Protein AF-0000000078059617 (afdb_homodimer)

Structure (mmCIF, N/CA/C/O backbone):
data_AF-0000000078059617-model_v1
#
loop_
_entity.id
_entity.type
_entity.pdbx_description
1 polymer 'Roadblock/LAMTOR2 domain-containing protein'
#
loop_
_atom_site.group_PDB
_atom_site.id
_atom_site.type_symbol
_atom_site.label_atom_id
_atom_site.label_alt_id
_atom_site.label_comp_id
_atom_site.label_asym_id
_atom_site.label_entity_id
_atom_site.label_seq_id
_atom_site.pdbx_PDB_ins_code
_atom_site.Cartn_x
_atom_site.Cartn_y
_atom_site.Cartn_z
_atom_site.occupancy
_atom_site.B_iso_or_equiv
_atom_site.auth_seq_id
_atom_site.auth_comp_id
_atom_site.auth_asym_id
_atom_site.auth_atom_id
_atom_site.pdbx_PDB_model_num
ATOM 1 N N . MET A 1 1 ? -15.117 -50.125 0.653 1 34.66 1 MET A N 1
ATOM 2 C CA . MET A 1 1 ? -14.414 -49 1.293 1 34.66 1 MET A CA 1
ATOM 3 C C . MET A 1 1 ? -14.234 -47.844 0.323 1 34.66 1 MET A C 1
ATOM 5 O O . MET A 1 1 ? -13.914 -48.062 -0.849 1 34.66 1 MET A O 1
ATOM 9 N N . PRO A 1 2 ? -14.91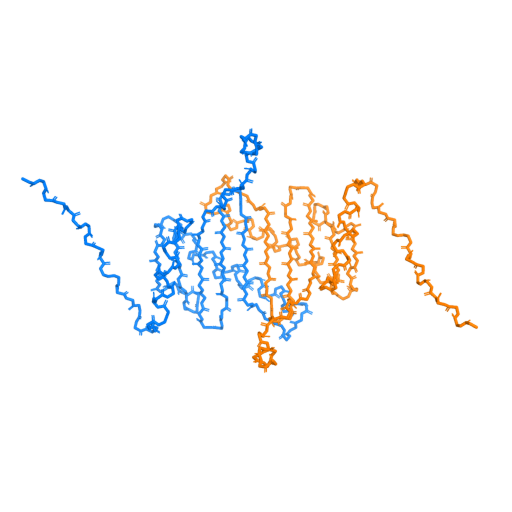4 -46.656 0.374 1 47.53 2 PRO A N 1
ATOM 10 C CA . PRO A 1 2 ? -14.805 -45.562 -0.584 1 47.53 2 PRO A CA 1
ATOM 11 C C . PRO A 1 2 ? -13.375 -45.031 -0.743 1 47.53 2 PRO A C 1
ATOM 13 O O . PRO A 1 2 ? -12.648 -44.906 0.245 1 47.53 2 PRO A O 1
ATOM 16 N N . ARG A 1 3 ? -12.633 -45.25 -1.875 1 48.44 3 ARG A N 1
ATOM 17 C CA . ARG A 1 3 ? -11.297 -44.781 -2.223 1 48.44 3 ARG A CA 1
ATOM 18 C C . ARG A 1 3 ? -11.172 -43.281 -2.021 1 48.44 3 ARG A C 1
ATOM 20 O O . ARG A 1 3 ? -11.992 -42.5 -2.516 1 48.44 3 ARG A O 1
ATOM 27 N N . ARG A 1 4 ? -10.734 -42.875 -0.843 1 44.59 4 ARG A N 1
ATOM 28 C CA . ARG A 1 4 ? -10.398 -41.469 -0.605 1 44.59 4 ARG A CA 1
ATOM 29 C C . ARG A 1 4 ? -9.57 -40.906 -1.756 1 44.59 4 ARG A C 1
ATOM 31 O O . ARG A 1 4 ? -8.492 -41.406 -2.061 1 44.59 4 ARG A O 1
ATOM 38 N N . LEU A 1 5 ? -10.086 -40.312 -2.727 1 42.88 5 LEU A N 1
ATOM 39 C CA . LEU A 1 5 ? -9.438 -39.594 -3.807 1 42.88 5 LEU A CA 1
ATOM 40 C C . LEU A 1 5 ? -8.414 -38.594 -3.256 1 42.88 5 LEU A C 1
ATOM 42 O O . LEU A 1 5 ? -8.781 -37.594 -2.629 1 42.88 5 LEU A O 1
ATOM 46 N N . PHE A 1 6 ? -7.312 -39.031 -2.752 1 43 6 PHE A N 1
ATOM 47 C CA . PHE A 1 6 ? -6.23 -38.125 -2.445 1 43 6 PHE A CA 1
ATOM 48 C C . PHE A 1 6 ? -6 -37.156 -3.598 1 43 6 PHE A C 1
ATOM 50 O O . PHE A 1 6 ? -5.777 -37.562 -4.734 1 43 6 PHE A O 1
ATOM 57 N N . ARG A 1 7 ? -6.688 -36.125 -3.668 1 43.62 7 ARG A N 1
ATOM 58 C CA . ARG A 1 7 ? -6.344 -35.094 -4.648 1 43.62 7 ARG A CA 1
ATOM 59 C C . ARG A 1 7 ? -4.832 -34.969 -4.797 1 43.62 7 ARG A C 1
ATOM 61 O O . ARG A 1 7 ? -4.125 -34.719 -3.816 1 43.62 7 ARG A O 1
ATOM 68 N N . LYS A 1 8 ? -4.262 -35.594 -5.738 1 40.88 8 LYS A N 1
ATOM 69 C CA . LYS A 1 8 ? -2.863 -35.406 -6.117 1 40.88 8 LYS A CA 1
ATOM 70 C C . LYS A 1 8 ? -2.525 -33.938 -6.258 1 40.88 8 LYS A C 1
ATOM 72 O O . LYS A 1 8 ? -3.125 -33.219 -7.074 1 40.88 8 LYS A O 1
ATOM 77 N N . PHE A 1 9 ? -2.025 -33.344 -5.137 1 46.97 9 PHE A N 1
ATOM 78 C CA . PHE A 1 9 ? -1.471 -32 -5.316 1 46.97 9 PHE A CA 1
ATOM 79 C C . PHE A 1 9 ? -0.57 -31.953 -6.547 1 46.97 9 PHE A C 1
ATOM 81 O O . PHE A 1 9 ? 0.369 -32.75 -6.668 1 46.97 9 PHE A O 1
ATOM 88 N N . ARG A 1 10 ? -1.088 -31.75 -7.637 1 52.34 10 ARG A N 1
ATOM 89 C CA . ARG A 1 10 ? -0.198 -31.562 -8.781 1 52.34 10 ARG A CA 1
ATOM 90 C C . ARG A 1 10 ? 1.094 -30.875 -8.359 1 52.34 10 ARG A C 1
ATOM 92 O O . ARG A 1 10 ? 1.059 -29.828 -7.699 1 52.34 10 ARG A O 1
ATOM 99 N N . ARG A 1 11 ? 2.121 -31.672 -8.32 1 60.09 11 ARG A N 1
ATOM 100 C CA . ARG A 1 11 ? 3.459 -31.172 -8.031 1 60.09 11 ARG A CA 1
ATOM 101 C C . ARG A 1 11 ? 3.75 -29.891 -8.828 1 60.09 11 ARG A C 1
ATOM 103 O O . ARG A 1 11 ? 3.656 -29.891 -10.055 1 60.09 11 ARG A O 1
ATOM 110 N N . ARG A 1 12 ? 3.623 -28.797 -8.18 1 70.5 12 ARG A N 1
ATOM 111 C CA . ARG A 1 12 ? 3.984 -27.547 -8.844 1 70.5 12 ARG A CA 1
ATOM 112 C C . ARG A 1 12 ? 5.461 -27.531 -9.234 1 70.5 12 ARG A C 1
ATOM 114 O O . ARG A 1 12 ? 6.324 -27.875 -8.422 1 70.5 12 ARG A O 1
ATOM 121 N N . GLU A 1 13 ? 5.648 -27.484 -10.531 1 81.69 13 GLU A N 1
ATOM 122 C CA . GLU A 1 13 ? 7.031 -27.266 -10.945 1 81.69 13 GLU A CA 1
ATOM 123 C C . GLU A 1 13 ? 7.438 -25.812 -10.734 1 81.69 13 GLU A C 1
ATOM 125 O O . GLU A 1 13 ? 6.918 -24.906 -11.398 1 81.69 13 GLU A O 1
ATOM 130 N N . TRP A 1 14 ? 8.289 -25.719 -9.828 1 85.94 14 TRP A N 1
ATOM 131 C CA . TRP A 1 14 ? 8.773 -24.391 -9.516 1 85.94 14 TRP A CA 1
ATOM 132 C C . TRP A 1 14 ? 9.852 -23.938 -10.5 1 85.94 14 TRP A C 1
ATOM 134 O O . TRP A 1 14 ? 10.617 -24.766 -11 1 85.94 14 TRP A O 1
ATOM 144 N N . PRO A 1 15 ? 9.82 -22.641 -10.688 1 88.5 15 PRO A N 1
ATOM 145 C CA . PRO A 1 15 ? 10.945 -22.156 -11.492 1 88.5 15 PRO A CA 1
ATOM 146 C C . PRO A 1 15 ? 12.305 -22.578 -10.93 1 88.5 15 PRO A C 1
ATOM 148 O O . PRO A 1 15 ? 12.484 -22.625 -9.711 1 88.5 15 PRO A O 1
ATOM 151 N N . LYS A 1 16 ? 13.18 -22.891 -11.859 1 87.81 16 LYS A N 1
ATOM 152 C CA . LYS A 1 16 ? 14.492 -23.391 -11.492 1 87.81 16 LYS A CA 1
ATOM 153 C C . LYS A 1 16 ? 15.234 -22.406 -10.602 1 87.81 16 LYS A C 1
ATOM 155 O O . LYS A 1 16 ? 16.062 -22.797 -9.781 1 87.81 16 LYS A O 1
ATOM 160 N N . GLU A 1 17 ? 14.812 -21.172 -10.656 1 87.88 17 GLU A N 1
ATOM 161 C CA . GLU A 1 17 ? 15.508 -20.109 -9.922 1 87.88 17 GLU A CA 1
ATOM 162 C C . GLU A 1 17 ? 15.047 -20.047 -8.469 1 87.88 17 GLU A C 1
ATOM 164 O O . GLU A 1 17 ? 15.656 -19.375 -7.645 1 87.88 17 GLU A O 1
ATOM 169 N N . PHE A 1 18 ? 14 -20.781 -8.117 1 90.94 18 PHE A N 1
ATOM 170 C CA . PHE A 1 18 ? 13.508 -20.75 -6.746 1 90.94 18 PHE A CA 1
ATOM 171 C C . PHE A 1 18 ? 14.359 -21.641 -5.848 1 90.94 18 PHE A C 1
ATOM 173 O O . PHE A 1 18 ? 14.539 -22.828 -6.137 1 90.94 18 PHE A O 1
ATOM 180 N N . SER A 1 19 ? 14.766 -20.953 -4.754 1 92.44 19 SER A N 1
ATOM 181 C CA . SER A 1 19 ? 15.43 -21.766 -3.744 1 92.44 19 SER A CA 1
ATOM 182 C C . SER A 1 19 ? 14.43 -22.578 -2.932 1 92.44 19 SER A C 1
ATOM 184 O O . SER A 1 19 ? 13.227 -22.328 -2.992 1 92.44 19 SER A O 1
ATOM 186 N N . GLN A 1 20 ? 14.992 -23.516 -2.137 1 93.25 20 GLN A N 1
ATOM 187 C CA . GLN A 1 20 ? 14.141 -24.266 -1.234 1 93.25 20 GLN A CA 1
ATOM 188 C C . GLN A 1 20 ? 13.492 -23.359 -0.19 1 93.25 20 GLN A C 1
ATOM 190 O O . GLN A 1 20 ? 12.344 -23.578 0.198 1 93.25 20 GLN A O 1
ATOM 195 N N . VAL A 1 21 ? 14.266 -22.406 0.21 1 92.81 21 VAL A N 1
ATOM 196 C CA . VAL A 1 21 ? 13.742 -21.453 1.188 1 92.81 21 VAL A CA 1
ATOM 197 C C . VAL A 1 21 ? 12.539 -20.719 0.603 1 92.81 21 VAL A C 1
ATOM 199 O O . VAL A 1 21 ? 11.531 -20.516 1.286 1 92.81 21 VAL A O 1
ATOM 202 N N . THR A 1 22 ? 12.719 -20.344 -0.629 1 91.94 22 THR A N 1
ATOM 203 C CA . THR A 1 22 ? 11.641 -19.625 -1.308 1 91.94 22 THR A CA 1
ATOM 204 C C . THR A 1 22 ? 10.391 -20.5 -1.399 1 91.94 22 THR A C 1
ATOM 206 O O . THR A 1 22 ? 9.297 -20.062 -1.052 1 91.94 22 THR A O 1
ATOM 209 N N . THR A 1 23 ? 10.586 -21.719 -1.786 1 91.81 23 THR A N 1
ATOM 210 C CA . THR A 1 23 ? 9.445 -22.609 -1.976 1 91.81 23 THR A CA 1
ATOM 211 C C . THR A 1 23 ? 8.797 -22.953 -0.638 1 91.81 23 THR A C 1
ATOM 213 O O . THR A 1 23 ? 7.566 -23 -0.537 1 91.81 23 THR A O 1
ATOM 216 N N . ASP A 1 24 ? 9.602 -23.062 0.374 1 93.06 24 ASP A N 1
ATOM 217 C CA . ASP A 1 24 ? 9.055 -23.312 1.708 1 93.06 24 ASP A CA 1
ATOM 218 C C . ASP A 1 24 ? 8.227 -22.125 2.189 1 93.06 24 ASP A C 1
ATOM 220 O O . ASP A 1 24 ? 7.195 -22.312 2.842 1 93.06 24 ASP A O 1
ATOM 224 N N . THR A 1 25 ? 8.719 -20.969 1.932 1 91.56 25 THR A N 1
ATOM 225 C CA . THR A 1 25 ? 7.992 -19.766 2.303 1 91.56 25 THR A CA 1
ATOM 226 C C . THR A 1 25 ? 6.648 -19.688 1.582 1 91.56 25 THR A C 1
ATOM 228 O O . THR A 1 25 ? 5.629 -19.359 2.186 1 91.56 25 THR A O 1
ATOM 231 N N . ILE A 1 26 ? 6.652 -20.031 0.378 1 91 26 ILE A N 1
ATOM 232 C CA . ILE A 1 26 ? 5.426 -20.016 -0.416 1 91 26 ILE A CA 1
ATOM 233 C C . ILE A 1 26 ? 4.426 -21.016 0.161 1 91 26 ILE A C 1
ATOM 235 O O . ILE A 1 26 ? 3.252 -20.688 0.352 1 91 26 ILE A O 1
ATOM 239 N N . ASP A 1 27 ? 4.98 -22.125 0.475 1 91.69 27 ASP A N 1
ATOM 240 C CA . ASP A 1 27 ? 4.117 -23.156 1.051 1 91.69 27 ASP A CA 1
ATOM 241 C C . ASP A 1 27 ? 3.484 -22.672 2.354 1 91.69 27 ASP A C 1
ATOM 243 O O . ASP A 1 27 ? 2.295 -22.891 2.594 1 91.69 27 ASP A O 1
ATOM 247 N N . ARG A 1 28 ? 4.258 -22.078 3.094 1 93.81 28 ARG A N 1
ATOM 248 C CA . ARG A 1 28 ? 3.775 -21.562 4.375 1 93.81 28 ARG A CA 1
ATOM 249 C C . ARG A 1 28 ? 2.695 -20.516 4.168 1 93.81 28 ARG A C 1
ATOM 251 O O . ARG A 1 28 ? 1.676 -20.516 4.859 1 93.81 28 ARG A O 1
ATOM 258 N N . ILE A 1 29 ? 2.932 -19.594 3.303 1 93.94 29 ILE A N 1
ATOM 259 C CA . ILE A 1 29 ? 1.986 -18.516 3.021 1 93.94 29 ILE A CA 1
ATOM 260 C C . ILE A 1 29 ? 0.656 -19.109 2.559 1 93.94 29 ILE A C 1
ATOM 262 O O . ILE A 1 29 ? -0.411 -18.641 2.957 1 93.94 29 ILE A O 1
ATOM 266 N N . GLU A 1 30 ? 0.782 -20.125 1.821 1 92.44 30 GLU A N 1
ATOM 267 C CA . GLU A 1 30 ? -0.407 -20.734 1.233 1 92.44 30 GLU A CA 1
ATOM 268 C C . GLU A 1 30 ? -1.217 -21.5 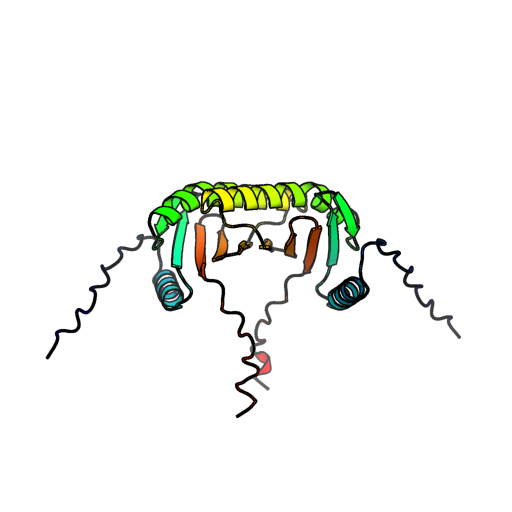2.283 1 92.44 30 GLU A C 1
ATOM 270 O O . GLU A 1 30 ? -2.387 -21.812 2.062 1 92.44 30 GLU A O 1
ATOM 275 N N . LEU A 1 31 ? -0.597 -21.812 3.395 1 93.25 31 LEU A N 1
ATOM 276 C CA . LEU A 1 31 ? -1.3 -22.5 4.473 1 93.25 31 LEU A CA 1
ATOM 277 C C . LEU A 1 31 ? -2.273 -21.562 5.176 1 93.25 31 LEU A C 1
ATOM 279 O O . LEU A 1 31 ? -3.197 -22.016 5.855 1 93.25 31 LEU A O 1
ATOM 283 N N . ASN A 1 32 ? -2.039 -20.266 5.012 1 93 32 ASN A N 1
ATOM 284 C CA . ASN A 1 32 ? -2.965 -19.312 5.594 1 93 32 ASN A CA 1
ATOM 285 C C . ASN A 1 32 ? -4.293 -19.281 4.84 1 93 32 ASN A C 1
ATOM 287 O O . ASN A 1 32 ? -4.316 -19.062 3.629 1 93 32 ASN A O 1
ATOM 291 N N . LEU A 1 33 ? -5.391 -19.328 5.539 1 93.06 33 LEU A N 1
ATOM 292 C CA . LEU A 1 33 ? -6.707 -19.5 4.93 1 93.06 33 LEU A CA 1
ATOM 293 C C . LEU A 1 33 ? -7.176 -18.219 4.266 1 93.06 33 LEU A C 1
ATOM 295 O O . LEU A 1 33 ? -8.07 -18.234 3.416 1 93.06 33 LEU A O 1
ATOM 299 N N . ASN A 1 34 ? -6.539 -17.203 4.625 1 95 34 ASN A N 1
ATOM 300 C CA . ASN A 1 34 ? -6.945 -15.93 4.039 1 95 34 ASN A CA 1
ATOM 301 C C . ASN A 1 34 ? -6.273 -15.688 2.689 1 95 34 ASN A C 1
ATOM 303 O O . ASN A 1 34 ? -6.637 -14.766 1.965 1 95 34 ASN A O 1
ATOM 307 N N . VAL A 1 35 ? -5.352 -16.594 2.311 1 96.88 35 VAL A N 1
ATOM 308 C CA . VAL A 1 35 ? -4.594 -16.391 1.079 1 96.88 35 VAL A CA 1
ATOM 309 C C . VAL A 1 35 ? -5.383 -16.938 -0.108 1 96.88 35 VAL A C 1
ATOM 311 O O . VAL A 1 35 ? -5.766 -18.109 -0.116 1 96.88 35 VAL A O 1
ATOM 314 N N . ILE A 1 36 ? -5.598 -16.047 -1.118 1 96.06 36 ILE A N 1
ATOM 315 C CA . ILE A 1 36 ? -6.293 -16.422 -2.346 1 96.06 36 ILE A CA 1
ATOM 316 C C . ILE A 1 36 ? -5.289 -16.984 -3.355 1 96.06 36 ILE A C 1
ATOM 318 O O . ILE A 1 36 ? -5.57 -17.969 -4.035 1 96.06 36 ILE A O 1
ATOM 322 N N . GLY A 1 37 ? -4.129 -16.328 -3.428 1 95.81 37 GLY A N 1
ATOM 323 C CA . GLY A 1 37 ? -3.086 -16.766 -4.336 1 95.81 37 GLY A CA 1
ATOM 324 C C . GLY A 1 37 ? -1.861 -15.875 -4.32 1 95.81 37 GLY A C 1
ATOM 325 O O . GLY A 1 37 ? -1.847 -14.844 -3.645 1 95.81 37 GLY A O 1
ATOM 326 N N . LEU A 1 38 ? -0.905 -16.359 -5.031 1 96.44 38 LEU A N 1
ATOM 327 C CA . LEU A 1 38 ? 0.351 -15.625 -5.125 1 96.44 38 LEU A CA 1
ATOM 328 C C . LEU A 1 38 ? 0.809 -15.516 -6.574 1 96.44 38 LEU A C 1
ATOM 330 O O . LEU A 1 38 ? 0.422 -16.328 -7.418 1 96.44 38 LEU A O 1
ATOM 334 N N . MET A 1 39 ? 1.583 -14.508 -6.812 1 96.44 39 MET A N 1
ATOM 335 C CA . MET A 1 39 ? 2.191 -14.289 -8.125 1 96.44 39 MET A CA 1
ATOM 336 C C . MET A 1 39 ? 3.625 -13.789 -7.984 1 96.44 39 MET A C 1
ATOM 338 O O . MET A 1 39 ? 3.91 -12.945 -7.137 1 96.44 39 MET A O 1
ATOM 342 N N . TYR A 1 40 ? 4.457 -14.359 -8.836 1 95.19 40 TYR A N 1
ATOM 343 C CA . TYR A 1 40 ? 5.852 -13.93 -8.883 1 95.19 40 TYR A CA 1
ATOM 344 C C . TYR A 1 40 ? 6.203 -13.344 -10.242 1 95.19 40 TYR A C 1
ATOM 346 O O . TYR A 1 40 ? 5.785 -13.867 -11.273 1 95.19 40 TYR A O 1
ATOM 354 N N . PHE A 1 41 ? 7 -12.281 -10.18 1 96.31 41 PHE A N 1
ATOM 355 C CA . PHE A 1 41 ? 7.418 -11.586 -11.391 1 96.31 41 PHE A CA 1
ATOM 356 C C . PHE A 1 41 ? 8.938 -11.555 -11.492 1 96.31 41 PHE A C 1
ATOM 358 O O . PHE A 1 41 ? 9.633 -11.398 -10.492 1 96.31 41 PHE A O 1
ATOM 365 N N . ARG A 1 42 ? 9.352 -11.703 -12.719 1 93.88 42 ARG A N 1
ATOM 366 C CA . ARG A 1 42 ? 10.711 -11.336 -13.094 1 93.88 42 ARG A CA 1
ATOM 367 C C . ARG A 1 42 ? 10.711 -10.195 -14.102 1 93.88 42 ARG A C 1
ATOM 369 O O . ARG A 1 42 ? 10.164 -10.328 -15.203 1 93.88 42 ARG A O 1
ATOM 376 N N . GLU A 1 43 ? 11.367 -9.078 -13.789 1 89.5 43 GLU A N 1
ATOM 377 C CA . GLU A 1 43 ? 11.406 -7.926 -14.688 1 89.5 43 GLU A CA 1
ATOM 378 C C . GLU A 1 43 ? 10.016 -7.621 -15.25 1 89.5 43 GLU A C 1
ATOM 380 O O . GLU A 1 43 ? 9.844 -7.504 -16.469 1 89.5 43 GLU A O 1
ATOM 385 N N . ASP A 1 44 ? 8.945 -7.684 -14.562 1 90.5 44 ASP A N 1
ATOM 386 C CA . ASP A 1 44 ? 7.578 -7.305 -14.883 1 90.5 44 ASP A CA 1
ATOM 387 C C . ASP A 1 44 ? 6.848 -8.438 -15.594 1 90.5 44 ASP A C 1
ATOM 389 O O . ASP A 1 44 ? 5.695 -8.281 -16.016 1 90.5 44 ASP A O 1
ATOM 393 N N . GLU A 1 45 ? 7.539 -9.594 -15.703 1 94.5 45 GLU A N 1
ATOM 394 C CA . GLU A 1 45 ? 6.906 -10.758 -16.328 1 94.5 45 GLU A CA 1
ATOM 395 C C . GLU A 1 45 ? 6.527 -11.797 -15.273 1 94.5 45 GLU A C 1
ATOM 397 O O . GLU A 1 45 ? 7.371 -12.219 -14.477 1 94.5 45 GLU A O 1
ATOM 402 N N . PRO A 1 46 ? 5.309 -12.219 -15.289 1 94.88 46 PRO A N 1
ATOM 403 C CA . PRO A 1 46 ? 4.949 -13.289 -14.359 1 94.88 46 PRO A CA 1
ATOM 404 C C . PRO A 1 46 ? 5.645 -14.609 -14.68 1 94.88 46 PRO A C 1
ATOM 406 O O . PRO A 1 46 ? 5.66 -15.039 -15.836 1 94.88 46 PRO A O 1
ATOM 409 N N . ILE A 1 47 ? 6.172 -15.227 -13.648 1 94.12 47 ILE A N 1
ATOM 410 C CA . ILE A 1 47 ? 6.891 -16.469 -13.906 1 94.12 47 ILE A CA 1
ATOM 411 C C . ILE A 1 47 ? 6.234 -17.625 -13.141 1 94.12 47 ILE A C 1
ATOM 413 O O . ILE A 1 47 ? 6.523 -18.797 -13.398 1 94.12 47 ILE A O 1
ATOM 417 N N . MET A 1 48 ? 5.402 -17.281 -12.133 1 92.44 48 MET A N 1
ATOM 418 C CA . MET A 1 48 ? 4.691 -18.297 -11.359 1 92.44 48 MET A CA 1
ATOM 419 C C . MET A 1 48 ? 3.484 -17.688 -10.648 1 92.44 48 MET A C 1
ATOM 421 O O . MET A 1 48 ? 3.535 -16.531 -10.203 1 92.44 48 MET A O 1
ATOM 425 N N . HIS A 1 49 ? 2.441 -18.438 -10.555 1 92.94 49 HIS A N 1
ATOM 426 C CA . HIS A 1 49 ? 1.286 -17.969 -9.805 1 92.94 49 HIS A CA 1
ATOM 427 C C . HIS A 1 49 ? 0.448 -19.141 -9.297 1 92.94 49 HIS A C 1
ATOM 429 O O . HIS A 1 49 ? 0.531 -20.25 -9.836 1 92.94 49 HIS A O 1
ATOM 435 N N . THR A 1 50 ? -0.213 -18.906 -8.203 1 92.56 50 THR A N 1
ATOM 436 C CA . THR A 1 50 ? -1.227 -19.844 -7.707 1 92.56 50 THR A CA 1
ATOM 437 C C . THR A 1 50 ? -2.602 -19.172 -7.691 1 92.56 50 THR A C 1
ATOM 439 O O . THR A 1 50 ? -3.562 -19.734 -7.168 1 92.56 50 THR A O 1
ATOM 442 N N . MET A 1 51 ? -2.672 -18.094 -8.359 1 90.19 51 MET A N 1
ATOM 443 C CA . MET A 1 51 ? -3.883 -17.281 -8.398 1 90.19 51 MET A CA 1
ATOM 444 C C . MET A 1 51 ? -4.926 -17.891 -9.328 1 90.19 51 MET A C 1
ATOM 446 O O . MET A 1 51 ? -4.582 -18.422 -10.383 1 90.19 51 MET A O 1
ATOM 450 N N . PRO A 1 52 ? -6.211 -17.672 -8.844 1 90.62 52 PRO A N 1
ATOM 451 C CA . PRO A 1 52 ? -7.227 -18.016 -9.844 1 90.62 52 PRO A CA 1
ATOM 452 C C . PRO A 1 52 ? -7.035 -17.281 -11.164 1 90.62 52 PRO A C 1
ATOM 454 O O . PRO A 1 52 ? -6.582 -16.125 -11.172 1 90.62 52 PRO A O 1
ATOM 457 N N . ARG A 1 53 ? -7.453 -17.844 -12.258 1 87.56 53 ARG A N 1
ATOM 458 C CA . ARG A 1 53 ? -7.121 -17.406 -13.609 1 87.56 53 ARG A CA 1
ATOM 459 C C . ARG A 1 53 ? -7.578 -15.961 -13.836 1 87.56 53 ARG A C 1
ATOM 461 O O . ARG A 1 53 ? -6.832 -15.156 -14.391 1 87.56 53 ARG A O 1
ATOM 468 N N . ILE A 1 54 ? -8.766 -15.555 -13.469 1 87.12 54 ILE A N 1
ATOM 469 C CA . ILE A 1 54 ? -9.305 -14.227 -13.734 1 87.12 54 ILE A CA 1
ATOM 470 C C . ILE A 1 54 ? -8.445 -13.172 -13.023 1 87.12 54 ILE A C 1
ATOM 472 O O . ILE A 1 54 ? -8.023 -12.195 -13.641 1 87.12 54 ILE A O 1
ATOM 476 N N . GLU A 1 55 ? -8.117 -13.398 -11.75 1 88.88 55 GLU A N 1
ATOM 477 C CA . GLU A 1 55 ? -7.281 -12.469 -11 1 88.88 55 GLU A CA 1
ATOM 478 C C . GLU A 1 55 ? -5.863 -12.422 -11.562 1 88.88 55 GLU A C 1
ATOM 480 O O . GLU A 1 55 ? -5.246 -11.359 -11.625 1 88.88 55 GLU A O 1
ATOM 485 N N . GLU A 1 56 ? -5.422 -13.609 -11.961 1 90.19 56 GLU A N 1
ATOM 486 C CA . GLU A 1 56 ? -4.07 -13.734 -12.5 1 90.19 56 GLU A CA 1
ATOM 487 C C . GLU A 1 56 ? -3.881 -12.836 -13.711 1 90.19 56 GLU A C 1
ATO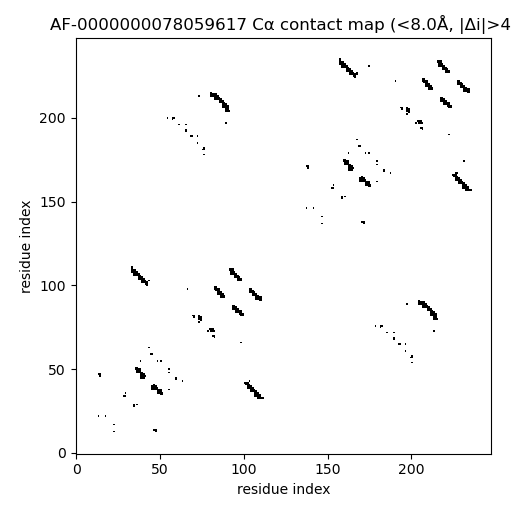M 489 O O . GLU A 1 56 ? -2.896 -12.094 -13.797 1 90.19 56 GLU A O 1
ATOM 494 N N . VAL A 1 57 ? -4.77 -12.898 -14.656 1 92.5 57 VAL A N 1
ATOM 495 C CA . VAL A 1 57 ? -4.648 -12.164 -15.914 1 92.5 57 VAL A CA 1
ATOM 496 C C . VAL A 1 57 ? -4.66 -10.664 -15.641 1 92.5 57 VAL A C 1
ATOM 498 O O . VAL A 1 57 ? -3.814 -9.922 -16.156 1 92.5 57 VAL A O 1
ATOM 501 N N . VAL A 1 58 ? -5.527 -1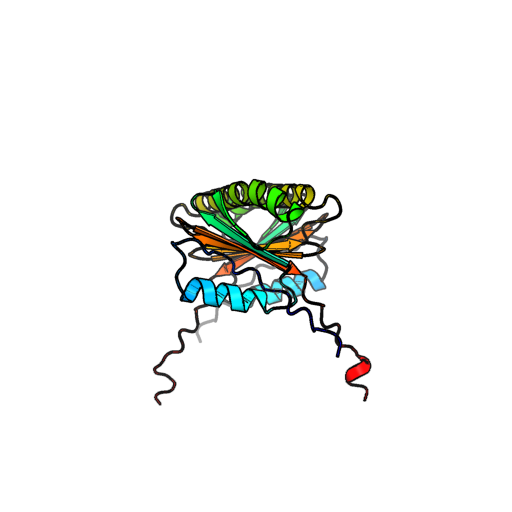0.203 -14.812 1 93.31 58 VAL A N 1
ATOM 502 C CA . VAL A 1 58 ? -5.695 -8.773 -14.57 1 93.31 58 VAL A CA 1
ATOM 503 C C . VAL A 1 58 ? -4.516 -8.25 -13.758 1 93.31 58 VAL A C 1
ATOM 505 O O . VAL A 1 58 ? -3.896 -7.25 -14.125 1 93.31 58 VAL A O 1
ATOM 508 N N . LEU A 1 59 ? -4.164 -9.023 -12.734 1 94.5 59 LEU A N 1
ATOM 509 C CA . LEU A 1 59 ? -3.084 -8.562 -11.867 1 94.5 59 LEU A CA 1
ATOM 510 C C . LEU A 1 59 ? -1.747 -8.602 -12.602 1 94.5 59 LEU A C 1
ATOM 512 O O . LEU A 1 59 ? -0.9 -7.727 -12.406 1 94.5 59 LEU A O 1
ATOM 516 N N . ALA A 1 60 ? -1.557 -9.594 -13.445 1 95.69 60 ALA A N 1
ATOM 517 C CA . ALA A 1 60 ? -0.328 -9.688 -14.227 1 95.69 60 ALA A CA 1
ATOM 518 C C . ALA A 1 60 ? -0.166 -8.469 -15.133 1 95.69 60 ALA A C 1
ATOM 520 O O . ALA A 1 60 ? 0.956 -8.031 -15.406 1 95.69 60 ALA A O 1
ATOM 521 N N . SER A 1 61 ? -1.253 -7.953 -15.562 1 95.25 61 SER A N 1
ATOM 522 C CA . SER A 1 61 ? -1.215 -6.82 -16.484 1 95.25 61 SER A CA 1
ATOM 523 C C . SER A 1 61 ? -1.078 -5.5 -15.727 1 95.25 61 SER A C 1
ATOM 525 O O . SER A 1 61 ? -0.477 -4.551 -16.234 1 95.25 61 SER A O 1
ATOM 527 N N . GLN A 1 62 ? -1.539 -5.383 -14.492 1 95.38 62 GLN A N 1
ATOM 528 C CA . GLN A 1 62 ? -1.671 -4.102 -13.805 1 95.38 62 GLN A CA 1
ATOM 529 C C . GLN A 1 62 ? -0.533 -3.891 -12.812 1 95.38 62 GLN A C 1
ATOM 531 O O . GLN A 1 62 ? -0.063 -2.766 -12.625 1 95.38 62 GLN A O 1
ATOM 536 N N . LEU A 1 63 ? -0.011 -4.914 -12.219 1 96.25 63 LEU A N 1
ATOM 537 C CA . LEU A 1 63 ? 0.893 -4.797 -11.078 1 96.25 63 LEU A CA 1
ATOM 538 C C . LEU A 1 63 ? 2.225 -4.184 -11.5 1 96.25 63 LEU A C 1
ATOM 540 O O . LEU A 1 63 ? 2.742 -3.291 -10.828 1 96.25 63 LEU A O 1
ATOM 544 N N . PRO A 1 64 ? 2.783 -4.613 -12.633 1 95.88 64 PRO A N 1
ATOM 545 C CA . PRO A 1 64 ? 4.055 -4.008 -13.039 1 95.88 64 PRO A CA 1
ATOM 546 C C . PRO A 1 64 ? 3.943 -2.5 -13.266 1 95.88 64 PRO A C 1
ATOM 548 O O . PRO A 1 64 ? 4.801 -1.738 -12.812 1 95.88 64 PRO A O 1
ATOM 551 N N . SER A 1 65 ? 2.896 -2.045 -13.922 1 95 65 SER A N 1
ATOM 552 C CA . SER A 1 65 ? 2.711 -0.622 -14.18 1 95 65 SER A CA 1
ATOM 553 C C . SER A 1 65 ? 2.459 0.147 -12.883 1 95 65 SER A C 1
ATOM 555 O O . SER A 1 65 ? 2.98 1.248 -12.695 1 95 65 SER A O 1
ATOM 557 N N . LEU A 1 66 ? 1.752 -0.432 -12.031 1 95.62 66 LEU A N 1
ATOM 558 C CA . LEU A 1 66 ? 1.472 0.199 -10.742 1 95.62 66 LEU A CA 1
ATOM 559 C C . LEU A 1 66 ? 2.748 0.352 -9.922 1 95.62 66 LEU A C 1
ATOM 561 O O . LEU A 1 66 ? 3.014 1.425 -9.375 1 95.62 66 LEU A O 1
ATOM 565 N N . GLY A 1 67 ? 3.523 -0.693 -9.852 1 96.25 67 GLY A N 1
ATOM 566 C CA . GLY A 1 67 ? 4.805 -0.628 -9.164 1 96.25 67 GLY A CA 1
ATOM 567 C C . GLY A 1 67 ? 5.723 0.448 -9.711 1 96.25 67 GLY A C 1
ATOM 568 O O . GLY A 1 67 ? 6.379 1.159 -8.945 1 96.25 67 GLY A O 1
ATOM 569 N N . ARG A 1 68 ? 5.723 0.576 -11.008 1 94.88 68 ARG A N 1
ATOM 570 C CA . ARG A 1 68 ? 6.547 1.602 -11.633 1 94.88 68 ARG A CA 1
ATOM 571 C C . ARG A 1 68 ? 6.062 2.998 -11.258 1 94.88 68 ARG A C 1
ATOM 573 O O . ARG A 1 68 ? 6.871 3.889 -10.992 1 94.88 68 ARG A O 1
ATOM 580 N N . GLN A 1 69 ? 4.816 3.178 -11.234 1 94.94 69 GLN A N 1
ATOM 581 C CA . GLN A 1 69 ? 4.262 4.48 -10.891 1 94.94 69 GLN A CA 1
ATOM 582 C C . GLN A 1 69 ? 4.57 4.848 -9.438 1 94.94 69 GLN A C 1
ATOM 584 O O . GLN A 1 69 ? 4.922 5.992 -9.141 1 94.94 69 GLN A O 1
ATOM 589 N N . ILE A 1 70 ? 4.438 3.902 -8.578 1 96.69 70 ILE A N 1
ATOM 590 C CA . ILE A 1 70 ? 4.766 4.121 -7.172 1 96.69 70 ILE A CA 1
ATOM 591 C C . ILE A 1 70 ? 6.242 4.492 -7.039 1 96.69 70 ILE A C 1
ATOM 593 O O . ILE A 1 70 ? 6.586 5.473 -6.375 1 96.69 70 ILE A O 1
ATOM 597 N N . ARG A 1 71 ? 7.031 3.797 -7.727 1 95.62 71 ARG A N 1
ATOM 598 C CA . ARG A 1 71 ? 8.469 4.051 -7.676 1 95.62 71 ARG A CA 1
ATOM 599 C C . ARG A 1 71 ? 8.797 5.441 -8.203 1 95.62 71 ARG A C 1
ATOM 601 O O . ARG A 1 71 ? 9.609 6.156 -7.621 1 95.62 71 ARG A O 1
ATOM 608 N N . ASN A 1 72 ? 8.164 5.77 -9.281 1 95 72 ASN A N 1
ATOM 609 C CA . ASN A 1 72 ? 8.391 7.094 -9.852 1 95 72 ASN A CA 1
ATOM 610 C C . ASN A 1 72 ? 8.023 8.203 -8.867 1 95 72 ASN A C 1
ATOM 612 O O . ASN A 1 72 ? 8.758 9.18 -8.719 1 95 72 ASN A O 1
ATOM 616 N N . SER A 1 73 ? 6.922 8.008 -8.172 1 94.69 73 SER A N 1
ATOM 617 C CA . SER A 1 73 ? 6.48 9.008 -7.199 1 94.69 73 SER A CA 1
ATOM 618 C C . SER A 1 73 ? 7.469 9.125 -6.043 1 94.69 73 SER A C 1
ATOM 620 O O . SER A 1 73 ? 7.723 10.219 -5.547 1 94.69 73 SER A O 1
ATOM 622 N N . ILE A 1 74 ? 8.039 8.016 -5.621 1 95.19 74 ILE A N 1
ATOM 623 C CA . ILE A 1 74 ? 9.023 7.984 -4.543 1 95.19 74 ILE A CA 1
ATOM 624 C C . ILE A 1 74 ? 10.281 8.734 -4.973 1 95.19 74 ILE A C 1
ATOM 626 O O . ILE A 1 74 ? 10.836 9.516 -4.199 1 95.19 74 ILE A O 1
ATOM 630 N N . LYS A 1 75 ? 10.695 8.539 -6.219 1 95.25 75 LYS A N 1
ATOM 631 C CA . LYS A 1 75 ? 11.922 9.141 -6.738 1 95.25 75 LYS A CA 1
ATOM 632 C C . LYS A 1 75 ? 11.773 10.656 -6.871 1 95.25 75 LYS A C 1
ATOM 634 O O . LYS A 1 75 ? 12.758 11.391 -6.762 1 95.25 75 LYS A O 1
ATOM 639 N N . GLU A 1 76 ? 10.5 11.102 -6.965 1 93.56 76 GLU A N 1
ATOM 640 C CA . GLU A 1 76 ? 10.242 12.531 -6.992 1 93.56 76 GLU A CA 1
ATOM 641 C C . GLU A 1 76 ? 10.477 13.164 -5.625 1 93.56 76 GLU A C 1
ATOM 643 O O . GLU A 1 76 ? 10.82 14.344 -5.527 1 93.56 76 GLU A O 1
ATOM 648 N N . VAL A 1 77 ? 10.305 12.367 -4.551 1 90.62 77 VAL A N 1
ATOM 649 C CA . VAL A 1 77 ? 10.516 12.852 -3.193 1 90.62 77 VAL A CA 1
ATOM 650 C C . VAL A 1 77 ? 12 12.797 -2.852 1 90.62 77 VAL A C 1
ATOM 652 O O . VAL A 1 77 ? 12.562 13.766 -2.342 1 90.62 77 VAL A O 1
ATOM 655 N N . ASP A 1 78 ? 12.539 11.711 -3.133 1 94.06 78 ASP A N 1
ATOM 656 C CA . ASP A 1 78 ? 13.953 11.453 -2.885 1 94.06 78 ASP A CA 1
ATOM 657 C C . ASP A 1 78 ? 14.531 10.492 -3.922 1 94.06 78 ASP A C 1
ATOM 659 O O . ASP A 1 78 ? 14.219 9.297 -3.908 1 94.06 78 ASP A O 1
ATOM 663 N N . ILE A 1 79 ? 15.461 11.016 -4.82 1 95 79 ILE A N 1
ATOM 664 C CA . ILE A 1 79 ? 16 10.25 -5.941 1 95 79 ILE A CA 1
ATOM 665 C C . ILE A 1 79 ? 16.828 9.078 -5.414 1 95 79 ILE A C 1
ATOM 667 O O . ILE A 1 79 ? 17.031 8.094 -6.129 1 95 79 ILE A O 1
ATOM 671 N N . MET A 1 80 ? 17.281 9.102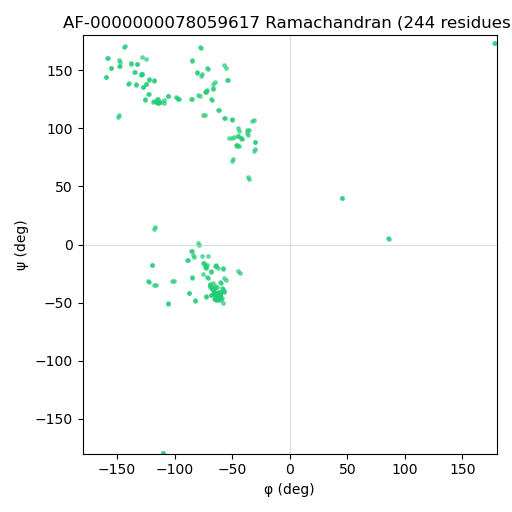 -4.086 1 96.44 80 MET A N 1
ATOM 672 C CA . MET A 1 80 ? 18.094 8.039 -3.496 1 96.44 80 MET A CA 1
ATOM 673 C C . MET A 1 80 ? 17.203 6.965 -2.877 1 96.44 80 MET A C 1
ATOM 675 O O . MET A 1 80 ? 17.688 5.891 -2.508 1 96.44 80 MET A O 1
ATOM 679 N N . ASP A 1 81 ? 16.031 7.242 -2.725 1 95.19 81 ASP A N 1
ATOM 680 C CA . ASP A 1 81 ? 15.086 6.312 -2.115 1 95.19 81 ASP A CA 1
ATOM 681 C C . ASP A 1 81 ? 14.531 5.336 -3.15 1 95.19 81 ASP A C 1
ATOM 683 O O . ASP A 1 81 ? 14.703 5.539 -4.355 1 95.19 81 ASP A O 1
ATOM 687 N N . ASP A 1 82 ? 14.016 4.184 -2.684 1 96.62 82 ASP A N 1
ATOM 688 C CA . ASP A 1 82 ? 13.438 3.184 -3.578 1 96.62 82 ASP A CA 1
ATOM 689 C C . ASP A 1 82 ? 12.297 2.434 -2.898 1 96.62 82 ASP A C 1
ATOM 691 O O . ASP A 1 82 ? 12.156 2.477 -1.675 1 96.62 82 ASP A O 1
ATOM 695 N N . LEU A 1 83 ? 11.508 1.897 -3.768 1 97.12 83 LEU A N 1
ATOM 696 C CA . LEU A 1 83 ? 10.367 1.122 -3.303 1 97.12 83 LEU A CA 1
ATOM 697 C C . LEU A 1 83 ? 10.812 -0.23 -2.756 1 97.12 83 LEU A C 1
ATOM 699 O O . LEU A 1 83 ? 11.586 -0.942 -3.4 1 97.12 83 LEU A O 1
ATOM 703 N N . VAL A 1 84 ? 10.32 -0.594 -1.53 1 97.5 84 VAL A N 1
ATOM 704 C CA . VAL A 1 84 ? 10.586 -1.896 -0.93 1 97.5 84 VAL A CA 1
ATOM 705 C C . VAL A 1 84 ? 9.344 -2.775 -1.018 1 97.5 84 VAL A C 1
ATOM 707 O O . VAL A 1 84 ? 9.406 -3.898 -1.522 1 97.5 84 VAL A O 1
ATOM 710 N N . ALA A 1 85 ? 8.258 -2.23 -0.581 1 98.25 85 ALA A N 1
ATOM 711 C CA . ALA A 1 85 ? 7 -2.975 -0.591 1 98.25 85 ALA A CA 1
ATOM 712 C C . ALA A 1 85 ? 5.801 -2.031 -0.553 1 98.25 85 ALA A C 1
ATOM 714 O O . ALA A 1 85 ? 5.945 -0.85 -0.229 1 98.25 85 ALA A O 1
ATOM 715 N N . TYR A 1 86 ? 4.637 -2.566 -0.965 1 98.25 86 TYR A N 1
ATOM 716 C CA . TYR A 1 86 ? 3.398 -1.817 -0.768 1 98.25 86 TYR A CA 1
ATOM 717 C C . TYR A 1 86 ? 2.225 -2.758 -0.528 1 98.25 86 TYR A C 1
ATOM 719 O O . TYR A 1 86 ? 2.271 -3.932 -0.908 1 98.25 86 TYR A O 1
ATOM 727 N N . ARG A 1 87 ? 1.321 -2.225 0.145 1 98.56 87 ARG A N 1
ATOM 728 C CA . ARG A 1 87 ? 0.09 -2.93 0.486 1 98.56 87 ARG A CA 1
ATOM 729 C C . ARG A 1 87 ? -1.136 -2.115 0.087 1 98.56 87 ARG A C 1
ATOM 731 O O . ARG A 1 87 ? -1.171 -0.899 0.287 1 98.56 87 ARG A O 1
ATOM 738 N N . ILE A 1 88 ? -2.068 -2.811 -0.496 1 98.44 88 ILE A N 1
ATOM 739 C CA . ILE A 1 88 ? -3.32 -2.18 -0.894 1 98.44 88 ILE A CA 1
ATOM 740 C C . ILE A 1 88 ? -4.496 -2.902 -0.237 1 98.44 88 ILE A C 1
ATOM 742 O O . ILE A 1 88 ? -4.602 -4.129 -0.319 1 98.44 88 ILE A O 1
ATOM 746 N N . VAL A 1 89 ? -5.316 -2.117 0.357 1 97.88 89 VAL A N 1
ATOM 747 C CA . VAL A 1 89 ? -6.527 -2.646 0.98 1 97.88 89 VAL A CA 1
ATOM 748 C C . VAL A 1 89 ? -7.758 -2.146 0.229 1 97.88 89 VAL A C 1
ATOM 750 O O . VAL A 1 89 ? -7.918 -0.941 0.021 1 97.88 89 VAL A O 1
ATOM 753 N N . THR A 1 90 ? -8.508 -3.09 -0.21 1 97.38 90 THR A N 1
ATOM 754 C CA . THR A 1 90 ? -9.766 -2.762 -0.875 1 97.38 90 THR A CA 1
ATOM 755 C C . THR A 1 90 ? -10.961 -3.152 -0.005 1 97.38 90 THR A C 1
ATOM 757 O O . THR A 1 90 ? -10.781 -3.619 1.123 1 97.38 90 THR A O 1
ATOM 760 N N . LYS A 1 91 ? -12.141 -2.939 -0.443 1 96.31 91 LYS A N 1
ATOM 761 C CA . LYS A 1 91 ? -13.344 -3.334 0.277 1 96.31 91 LYS A CA 1
ATOM 762 C C . LYS A 1 91 ? -13.438 -4.852 0.404 1 96.31 91 LYS A C 1
ATOM 764 O O . LYS A 1 91 ? -14.07 -5.367 1.332 1 96.31 91 LYS A O 1
ATOM 769 N N . SER A 1 92 ? -12.695 -5.594 -0.397 1 95.25 92 SER A N 1
ATOM 770 C CA . SER A 1 92 ? -12.906 -7.039 -0.446 1 95.25 92 SER A CA 1
ATOM 771 C C . SER A 1 92 ? -11.625 -7.793 -0.122 1 95.25 92 SER A C 1
ATOM 773 O O . SER A 1 92 ? -11.664 -8.867 0.484 1 95.25 92 SER A O 1
ATOM 775 N N . ASN A 1 93 ? -10.5 -7.266 -0.448 1 96.94 93 ASN A N 1
ATOM 776 C CA . ASN A 1 93 ? -9.242 -8.008 -0.377 1 96.94 93 ASN A CA 1
ATOM 777 C C . ASN A 1 93 ? -8.086 -7.117 0.067 1 96.94 93 ASN A C 1
ATOM 779 O O . ASN A 1 93 ? -8.25 -5.902 0.201 1 96.94 93 ASN A O 1
ATOM 783 N N . GLU A 1 94 ? -7.09 -7.797 0.303 1 97.81 94 GLU A N 1
ATOM 784 C CA . GLU A 1 94 ? -5.801 -7.148 0.532 1 97.81 94 GLU A CA 1
ATOM 785 C C . GLU A 1 94 ? -4.742 -7.684 -0.426 1 97.81 94 GLU A C 1
ATOM 787 O O . GLU A 1 94 ? -4.664 -8.891 -0.666 1 97.81 94 GLU A O 1
ATOM 792 N N . LEU A 1 95 ? -3.918 -6.754 -0.97 1 98.12 95 LEU A N 1
ATOM 793 C CA . LEU A 1 95 ? -2.771 -7.086 -1.811 1 98.12 95 LEU A CA 1
ATOM 794 C C . LEU A 1 95 ? -1.466 -6.688 -1.129 1 98.12 95 LEU A C 1
ATOM 796 O O . LEU A 1 95 ? -1.306 -5.543 -0.704 1 98.12 95 LEU A O 1
ATOM 800 N N . LEU A 1 96 ? -0.569 -7.625 -0.995 1 97.81 96 LEU A N 1
ATOM 801 C CA . LEU A 1 96 ? 0.767 -7.387 -0.461 1 97.81 96 LEU A CA 1
ATOM 802 C C . LEU A 1 96 ? 1.831 -7.629 -1.527 1 97.81 96 LEU A C 1
ATOM 804 O O . LEU A 1 96 ? 1.895 -8.711 -2.113 1 97.81 96 LEU A O 1
ATOM 808 N N . VAL A 1 97 ? 2.619 -6.586 -1.796 1 98.25 97 VAL A N 1
ATOM 809 C CA . VAL A 1 97 ? 3.604 -6.707 -2.867 1 98.25 97 VAL A CA 1
ATOM 810 C C . VAL A 1 97 ? 4.992 -6.367 -2.332 1 98.25 97 VAL A C 1
ATOM 812 O O . VAL A 1 97 ? 5.191 -5.32 -1.712 1 98.25 97 VAL A O 1
ATOM 815 N N . ALA A 1 98 ? 5.918 -7.254 -2.508 1 97.38 98 ALA A N 1
ATOM 816 C CA . ALA A 1 98 ? 7.34 -7.008 -2.273 1 97.38 98 ALA A CA 1
ATOM 817 C C . ALA A 1 98 ? 8.062 -6.699 -3.578 1 97.38 98 ALA A C 1
ATOM 819 O O . ALA A 1 98 ? 7.961 -7.453 -4.551 1 97.38 98 ALA A O 1
ATOM 820 N N . SER A 1 99 ? 8.75 -5.555 -3.51 1 94.44 99 SER A N 1
ATOM 821 C CA . SER A 1 99 ? 9.406 -5.082 -4.723 1 94.44 99 SER A CA 1
ATOM 822 C C . SER A 1 99 ? 10.922 -5.207 -4.617 1 94.44 99 SER A C 1
ATOM 824 O O . SER A 1 99 ? 11.523 -4.754 -3.639 1 94.44 99 SER A O 1
ATOM 826 N N . ASP A 1 100 ? 11.484 -5.891 -5.562 1 87.69 100 ASP A N 1
ATOM 827 C CA . ASP A 1 100 ? 12.938 -5.957 -5.676 1 87.69 100 ASP A CA 1
ATOM 828 C C . ASP A 1 100 ? 13.391 -5.602 -7.09 1 87.69 100 ASP A C 1
ATOM 830 O O . ASP A 1 100 ? 12.57 -5.453 -7.996 1 87.69 100 ASP A O 1
ATOM 834 N N . ALA A 1 101 ? 14.602 -5.281 -7.207 1 83.31 101 ALA A N 1
ATOM 835 C CA . ALA A 1 101 ? 15.156 -4.848 -8.492 1 83.31 101 ALA A CA 1
ATOM 836 C C . ALA A 1 101 ? 14.938 -5.906 -9.562 1 83.31 101 ALA A C 1
ATOM 838 O O . ALA A 1 101 ? 14.648 -5.578 -10.719 1 83.31 101 ALA A O 1
ATOM 839 N N . GLU A 1 102 ? 14.875 -7.125 -9.234 1 88.81 102 GLU A N 1
ATOM 840 C CA . GLU A 1 102 ? 14.836 -8.188 -10.242 1 88.81 102 GLU A CA 1
ATOM 841 C C . GLU A 1 102 ? 13.531 -8.977 -10.148 1 88.81 102 GLU A C 1
ATOM 843 O O . GLU A 1 102 ? 13 -9.43 -11.164 1 88.81 102 GLU A O 1
ATOM 848 N N . PHE A 1 103 ? 13.117 -9.094 -8.945 1 91.44 103 PHE A N 1
ATOM 849 C CA . PHE A 1 103 ? 11.945 -9.922 -8.703 1 91.44 103 PHE A CA 1
ATOM 850 C C . PHE A 1 103 ? 10.914 -9.172 -7.859 1 91.44 103 PHE A C 1
ATOM 852 O O . PHE A 1 103 ? 11.273 -8.297 -7.066 1 91.44 103 PHE A O 1
ATOM 859 N N . SER A 1 104 ? 9.688 -9.461 -8.133 1 95.56 104 SER A N 1
ATOM 860 C CA . SER A 1 104 ? 8.625 -8.992 -7.254 1 95.56 104 SER A CA 1
ATOM 861 C C . SER A 1 104 ? 7.613 -10.102 -6.98 1 95.56 104 SER A C 1
ATOM 863 O O . SER A 1 104 ? 7.477 -11.039 -7.77 1 95.56 104 SER A O 1
ATOM 865 N N . ALA A 1 105 ? 7.055 -10.047 -5.836 1 96 105 ALA A N 1
ATOM 866 C CA . ALA A 1 105 ? 6.047 -11.016 -5.418 1 96 105 ALA A CA 1
ATOM 867 C C . ALA A 1 105 ? 4.793 -10.312 -4.906 1 96 105 ALA A C 1
ATOM 869 O O . ALA A 1 105 ? 4.879 -9.266 -4.262 1 96 105 ALA A O 1
ATOM 870 N N . CYS A 1 106 ? 3.721 -10.977 -5.176 1 97.75 106 CYS A N 1
ATOM 871 C CA . CYS A 1 106 ? 2.436 -10.453 -4.727 1 97.75 106 CYS A CA 1
ATOM 872 C C . CYS A 1 106 ? 1.601 -11.547 -4.07 1 97.75 106 CYS A C 1
ATOM 874 O O . CYS A 1 106 ? 1.546 -12.672 -4.566 1 97.75 106 CYS A O 1
ATOM 876 N N . VAL A 1 107 ? 0.982 -11.188 -2.971 1 97.88 107 VAL A N 1
ATOM 877 C CA . VAL A 1 107 ? 0.015 -12.055 -2.311 1 97.88 107 VAL A CA 1
ATOM 878 C C . VAL A 1 107 ? -1.355 -11.383 -2.289 1 97.88 107 VAL A C 1
ATOM 880 O O . VAL A 1 107 ? -1.483 -10.227 -1.865 1 97.88 107 VAL A O 1
ATOM 883 N N . LEU A 1 108 ? -2.307 -12.039 -2.824 1 97.69 108 LEU A N 1
ATOM 884 C CA . LEU A 1 108 ? -3.703 -11.633 -2.691 1 97.69 108 LEU A CA 1
ATOM 885 C C . LEU A 1 108 ? -4.387 -12.406 -1.565 1 97.69 108 LEU A C 1
ATOM 887 O O . LEU A 1 108 ? -4.336 -13.633 -1.528 1 97.69 108 LEU A O 1
ATOM 891 N N . GLN A 1 109 ? -4.949 -11.648 -0.663 1 97.12 109 GLN A N 1
ATOM 892 C CA . GLN A 1 109 ? -5.562 -12.312 0.483 1 97.12 109 GLN A CA 1
ATOM 893 C C . GLN A 1 109 ? -6.902 -11.68 0.836 1 97.12 109 GLN A C 1
ATOM 895 O O . GLN A 1 109 ? -7.141 -10.508 0.542 1 97.12 109 GLN A O 1
ATOM 900 N N . LYS A 1 110 ? -7.734 -12.477 1.489 1 96.5 110 LYS A N 1
ATOM 901 C CA . LYS A 1 110 ? -8.977 -11.953 2.049 1 96.5 110 LYS A CA 1
ATOM 902 C C . LYS A 1 110 ? -8.711 -11.062 3.258 1 96.5 110 LYS A C 1
ATOM 904 O O . LYS A 1 110 ? -7.684 -11.211 3.93 1 96.5 110 LYS A O 1
ATOM 909 N N . LEU A 1 111 ? -9.672 -10.125 3.369 1 95.69 111 LEU A N 1
ATOM 910 C CA . LEU A 1 111 ? -9.547 -9.305 4.566 1 95.69 111 LEU A CA 1
ATOM 911 C C . LEU A 1 111 ? -9.742 -10.141 5.824 1 95.69 111 LEU A C 1
ATOM 913 O O . LEU A 1 111 ? -10.57 -11.062 5.844 1 95.69 111 LEU A O 1
ATOM 917 N N . LYS A 1 112 ? -8.906 -9.805 6.789 1 85.62 112 LYS A N 1
ATOM 918 C CA . LYS A 1 112 ? -9.086 -10.492 8.062 1 85.62 112 LYS A CA 1
ATOM 919 C C . LYS A 1 112 ? -10.398 -10.078 8.734 1 85.62 112 LYS A C 1
ATOM 921 O O . LYS A 1 112 ? -10.758 -8.898 8.719 1 85.62 112 LYS A O 1
ATOM 926 N N . PRO A 1 113 ? -11.258 -11.078 9.07 1 75.31 113 PRO A N 1
ATOM 927 C CA . PRO A 1 113 ? -12.5 -10.727 9.766 1 75.31 113 PRO A CA 1
ATOM 928 C C . PRO A 1 113 ? -12.258 -9.828 10.984 1 75.31 113 PRO A C 1
ATOM 930 O O . PRO A 1 113 ? -11.266 -10 11.688 1 75.31 113 PRO A O 1
ATOM 933 N N . SER A 1 114 ? -12.641 -8.57 10.805 1 60.72 114 SER A N 1
ATOM 934 C CA . SER A 1 114 ? -12.547 -7.727 11.992 1 60.72 114 SER A CA 1
ATOM 935 C C . SER A 1 114 ? -13.016 -8.461 13.242 1 60.72 114 SER A C 1
ATOM 937 O O . SER A 1 114 ? -14.094 -9.078 13.234 1 60.72 114 SER A O 1
ATOM 939 N N . GLU A 1 115 ? -12.195 -9.125 13.969 1 51.31 115 GLU A N 1
ATOM 940 C CA . GLU A 1 115 ? -12.719 -9.648 15.227 1 51.31 115 GLU A CA 1
ATOM 941 C C . GLU A 1 115 ? -13.711 -8.68 15.867 1 51.31 115 GLU A C 1
ATOM 943 O O . GLU A 1 115 ? -13.328 -7.609 16.328 1 51.31 115 GLU A O 1
ATOM 948 N N . LYS A 1 116 ? -14.852 -8.266 15.219 1 49 116 LYS A N 1
ATOM 949 C CA . LYS A 1 116 ? -15.781 -7.699 16.188 1 49 116 LYS A CA 1
ATOM 950 C C . LYS A 1 116 ? -15.734 -8.461 17.5 1 49 116 LYS A C 1
ATOM 952 O O . LYS A 1 116 ? -15.828 -9.695 17.516 1 49 116 LYS A O 1
ATOM 957 N N . GLU A 1 117 ? -15.023 -7.965 18.453 1 48.78 117 GLU A N 1
ATOM 958 C CA . GLU A 1 117 ? -15.227 -8.492 19.797 1 48.78 117 GLU A CA 1
ATOM 959 C C . GLU A 1 117 ? -16.672 -8.938 20 1 48.78 117 GLU A C 1
ATOM 961 O O . GLU A 1 117 ? -17.609 -8.148 19.797 1 48.78 117 GLU A O 1
ATOM 966 N N . ASP A 1 118 ? -16.953 -10.016 19.562 1 48.78 118 ASP A N 1
ATOM 967 C CA . ASP A 1 118 ? -18.219 -10.5 20.125 1 48.78 118 ASP A CA 1
ATOM 968 C C . ASP A 1 118 ? -18.438 -9.977 21.531 1 48.78 118 ASP A C 1
ATOM 970 O O . ASP A 1 118 ? -17.672 -10.297 22.453 1 48.78 118 ASP A O 1
ATOM 974 N N . PRO A 1 119 ? -19.047 -8.805 21.672 1 44.25 119 PRO A N 1
ATOM 975 C CA . PRO A 1 119 ? -19.297 -8.477 23.078 1 44.25 119 PRO A CA 1
ATOM 976 C C . PRO A 1 119 ? -19.812 -9.672 23.875 1 44.25 119 PRO A C 1
ATOM 978 O O . PRO A 1 119 ? -20 -9.562 25.094 1 44.25 119 PRO A O 1
ATOM 981 N N . HIS A 1 120 ? -20.422 -10.594 23.094 1 46.84 120 HIS A N 1
ATOM 982 C CA . HIS A 1 120 ? -21.047 -11.633 23.906 1 46.84 120 HIS A CA 1
ATOM 983 C C . HIS A 1 120 ? -19.984 -12.539 24.531 1 46.84 120 HIS A C 1
ATOM 985 O O . HIS A 1 120 ? -20.328 -13.445 25.312 1 46.84 120 HIS A O 1
ATOM 991 N N . LYS A 1 121 ? -18.844 -12.523 24.047 1 47.72 121 LYS A N 1
ATOM 992 C CA . LYS A 1 121 ? -18 -13.547 24.672 1 47.72 121 LYS A CA 1
ATOM 993 C C . LYS A 1 121 ? -17.719 -13.211 26.125 1 47.72 121 LYS A C 1
ATOM 995 O O . LYS A 1 121 ? -17.312 -14.078 26.906 1 47.72 121 LYS A O 1
ATOM 1000 N N . HIS A 1 122 ? -17.516 -11.836 26.375 1 42.03 122 HIS A N 1
ATOM 1001 C CA . HIS A 1 122 ? -17.188 -11.75 27.797 1 42.03 122 HIS A CA 1
ATOM 1002 C C . HIS A 1 122 ? -18.422 -12.031 28.672 1 42.03 122 HIS A C 1
ATOM 1004 O O . HIS A 1 122 ? -18.359 -11.875 29.891 1 42.03 122 HIS A O 1
ATOM 1010 N N . MET A 1 123 ? -19.547 -12.086 27.938 1 35.03 123 MET A N 1
ATOM 1011 C CA . MET A 1 123 ? -20.578 -12.18 28.953 1 35.03 123 MET A CA 1
ATOM 1012 C C . MET A 1 123 ? -20.672 -13.602 29.5 1 35.03 123 MET A C 1
ATOM 1014 O O . MET A 1 123 ? -21.531 -13.883 30.344 1 35.03 123 MET A O 1
ATOM 1018 N N . HIS A 1 124 ? -19.875 -14.578 29.047 1 28.75 124 HIS A N 1
ATOM 1019 C CA . HIS A 1 124 ? -20.125 -15.734 29.891 1 28.75 124 HIS A CA 1
ATOM 1020 C C . HIS A 1 124 ? -19.297 -15.672 31.172 1 28.75 124 HIS A C 1
ATOM 1022 O O . HIS A 1 124 ? -18.172 -15.164 31.156 1 28.75 124 HIS A O 1
ATOM 1028 N N . MET B 1 1 ? 17.125 29.734 37.281 1 34.53 1 MET B N 1
ATOM 1029 C CA . MET B 1 1 ? 16.375 28.578 36.812 1 34.53 1 MET B CA 1
ATOM 1030 C C . MET B 1 1 ? 16.109 28.672 35.312 1 34.53 1 MET B C 1
ATOM 1032 O O . MET B 1 1 ? 15.75 29.734 34.812 1 34.53 1 MET B O 1
ATOM 1036 N N . PRO B 1 2 ? 16.734 27.969 34.344 1 45.38 2 PRO B N 1
ATOM 1037 C CA . PRO B 1 2 ? 16.562 28.109 32.906 1 45.38 2 PRO B CA 1
ATOM 1038 C C . PRO B 1 2 ? 15.109 27.938 32.469 1 45.38 2 PRO B C 1
ATOM 1040 O O . PRO B 1 2 ? 14.406 27.062 32.969 1 45.38 2 PRO B O 1
ATOM 1043 N N . ARG B 1 3 ? 14.336 28.984 32.031 1 46 3 ARG B N 1
ATOM 1044 C CA . ARG B 1 3 ? 12.961 29 31.547 1 46 3 ARG B CA 1
ATOM 1045 C C . ARG B 1 3 ? 12.773 27.984 30.422 1 46 3 ARG B C 1
ATOM 1047 O O . ARG B 1 3 ? 13.555 27.953 29.469 1 46 3 ARG B O 1
ATOM 1054 N N . ARG B 1 4 ? 12.375 26.797 30.797 1 43.53 4 ARG B N 1
ATOM 1055 C CA . ARG B 1 4 ? 11.977 25.828 29.781 1 43.53 4 ARG B CA 1
ATOM 1056 C C . ARG B 1 4 ? 11.078 26.469 28.719 1 43.53 4 ARG B C 1
ATOM 1058 O O . ARG B 1 4 ? 10.031 27.016 29.047 1 43.53 4 ARG B O 1
ATOM 1065 N N . LEU B 1 5 ? 11.547 26.938 27.672 1 40.38 5 LEU B N 1
ATOM 1066 C CA . LEU B 1 5 ? 10.828 27.453 26.516 1 40.38 5 LEU B CA 1
ATOM 1067 C C . LEU B 1 5 ? 9.742 26.469 26.062 1 40.38 5 LEU B C 1
ATOM 1069 O O . LEU B 1 5 ? 10.047 25.391 25.562 1 40.38 5 LEU B O 1
ATOM 1073 N N . PHE B 1 6 ? 8.664 26.359 26.797 1 41.09 6 PHE B N 1
ATOM 1074 C CA . PHE B 1 6 ? 7.52 25.641 26.266 1 41.09 6 PHE B CA 1
ATOM 1075 C C . PHE B 1 6 ? 7.262 26.031 24.812 1 41.09 6 PHE B C 1
ATOM 1077 O O . PHE B 1 6 ? 7.102 27.203 24.5 1 41.09 6 PHE B O 1
ATOM 1084 N N . ARG B 1 7 ? 7.883 25.469 23.891 1 41.16 7 ARG B N 1
ATOM 1085 C CA . ARG B 1 7 ? 7.5 25.719 22.5 1 41.16 7 ARG B CA 1
ATOM 1086 C C . ARG B 1 7 ? 5.988 25.875 22.375 1 41.16 7 ARG B C 1
ATOM 1088 O O . ARG B 1 7 ? 5.23 24.984 22.766 1 41.16 7 ARG B O 1
ATOM 1095 N N . LYS B 1 8 ? 5.531 27.078 22.422 1 39.53 8 LYS B N 1
ATOM 1096 C CA . LYS B 1 8 ? 4.145 27.375 22.062 1 39.53 8 LYS B CA 1
ATOM 1097 C C . LYS B 1 8 ? 3.717 26.609 20.812 1 39.53 8 LYS B C 1
ATOM 1099 O O . LYS B 1 8 ? 4.285 26.812 19.734 1 39.53 8 LYS B O 1
ATOM 1104 N N . PHE B 1 9 ? 3.146 25.406 21.016 1 46.31 9 PHE B N 1
ATOM 1105 C CA . PHE B 1 9 ? 2.512 24.797 19.859 1 46.31 9 PHE B CA 1
ATOM 1106 C C . PHE B 1 9 ? 1.623 25.797 19.125 1 46.31 9 PHE B C 1
ATOM 1108 O O . PHE B 1 9 ? 0.753 26.422 19.734 1 46.31 9 PHE B O 1
ATOM 1115 N N . ARG B 1 10 ? 2.154 26.531 18.281 1 50.97 10 ARG B N 1
ATOM 1116 C CA . ARG B 1 10 ? 1.239 27.328 17.484 1 50.97 10 ARG B CA 1
ATOM 1117 C C . ARG B 1 10 ? -0.094 26.625 17.281 1 50.97 10 ARG B C 1
ATOM 1119 O O . ARG B 1 10 ? -0.127 25.438 16.938 1 50.97 10 ARG B O 1
ATOM 1126 N N . ARG B 1 11 ? -1.063 27.141 17.969 1 58.62 11 ARG B N 1
ATOM 1127 C CA . ARG B 1 11 ? -2.428 26.641 17.828 1 58.62 11 ARG B CA 1
ATOM 1128 C C . ARG B 1 11 ? -2.785 26.422 16.359 1 58.62 11 ARG B C 1
ATOM 1130 O O . ARG B 1 11 ? -2.723 27.359 15.555 1 58.62 11 ARG B O 1
ATOM 1137 N N . ARG B 1 12 ? -2.67 25.219 15.938 1 69.12 12 ARG B N 1
ATOM 1138 C CA . ARG B 1 12 ? -3.092 24.906 14.57 1 69.12 12 ARG B CA 1
ATOM 1139 C C . ARG B 1 12 ? -4.582 25.172 14.391 1 69.12 12 ARG B C 1
ATOM 1141 O O . ARG B 1 12 ? -5.398 24.766 15.227 1 69.12 12 ARG B O 1
ATOM 1148 N N . GLU B 1 13 ? -4.832 26.125 13.539 1 80.88 13 GLU B N 1
ATOM 1149 C CA . GLU B 1 13 ? -6.234 26.25 13.164 1 80.88 13 GLU B CA 1
ATOM 1150 C C . GLU B 1 13 ? -6.668 25.125 12.234 1 80.88 13 GLU B C 1
ATOM 1152 O O . GLU B 1 13 ? -6.211 25.047 11.094 1 80.88 13 GLU B O 1
ATOM 1157 N N . TRP B 1 14 ? -7.465 24.359 12.812 1 85.44 14 TRP B N 1
ATOM 1158 C CA . TRP B 1 14 ? -7.953 23.219 12.047 1 85.44 14 TRP B CA 1
ATOM 1159 C C . TRP B 1 14 ? -9.086 23.641 11.117 1 85.44 14 TRP B C 1
ATOM 1161 O O . TRP B 1 14 ? -9.859 24.547 11.438 1 85.44 14 TRP B O 1
ATOM 1171 N N . PRO B 1 15 ? -9.078 22.922 10.031 1 88.5 15 PRO B N 1
ATOM 1172 C CA . PRO B 1 15 ? -10.242 23.172 9.188 1 88.5 15 PRO B CA 1
ATOM 1173 C C . PRO B 1 15 ? -11.562 23.016 9.938 1 88.5 15 PRO B C 1
ATOM 1175 O O . PRO B 1 15 ? -11.688 22.125 10.797 1 88.5 15 PRO B O 1
ATOM 1178 N N . LYS B 1 16 ? -12.484 23.891 9.602 1 87.31 16 LYS B N 1
ATOM 1179 C CA . LYS B 1 16 ? -13.773 23.922 10.289 1 87.31 16 LYS B CA 1
ATOM 1180 C C . LYS B 1 16 ? -14.492 22.578 10.172 1 87.31 16 LYS B C 1
ATOM 1182 O O . LYS B 1 16 ? -15.281 22.219 11.047 1 87.31 16 LYS B O 1
ATOM 1187 N N . GLU B 1 17 ? -14.094 21.797 9.203 1 87.75 17 GLU B N 1
ATOM 1188 C CA . GLU B 1 17 ? -14.773 20.531 8.93 1 87.75 17 GLU B CA 1
ATOM 1189 C C . GLU B 1 17 ? -14.258 19.422 9.836 1 87.75 17 GLU B C 1
ATOM 1191 O O . GLU B 1 17 ? -14.852 18.344 9.906 1 87.75 17 GLU B O 1
ATOM 1196 N N . PHE B 1 18 ? -13.18 19.641 10.547 1 90.75 18 PHE B N 1
ATOM 1197 C CA . PHE B 1 18 ? -12.633 18.625 11.43 1 90.75 18 PHE B CA 1
ATOM 1198 C C . PHE B 1 18 ? -13.43 18.531 12.719 1 90.75 18 PHE B C 1
ATOM 1200 O O . PHE B 1 18 ? -13.609 19.531 13.414 1 90.75 18 PHE B O 1
ATOM 1207 N N . SER B 1 19 ? -13.797 17.266 12.961 1 92.25 19 SER B N 1
ATOM 1208 C CA . SER B 1 19 ? -14.414 17.047 14.266 1 92.25 19 SER B CA 1
ATOM 1209 C C . SER B 1 19 ? -13.359 17 15.367 1 92.25 19 SER B C 1
ATOM 1211 O O . SER B 1 19 ? -12.164 16.891 15.094 1 92.25 19 SER B O 1
ATOM 1213 N N . GLN B 1 20 ? -13.891 17.016 16.609 1 92.88 20 GLN B N 1
ATOM 1214 C CA . GLN B 1 20 ? -12.992 16.875 17.75 1 92.88 20 GLN B CA 1
ATOM 1215 C C . GLN B 1 20 ? -12.32 15.5 17.75 1 92.88 20 GLN B C 1
ATOM 1217 O O . GLN B 1 20 ? -11.148 15.375 18.125 1 92.88 20 GLN B O 1
ATOM 1222 N N . VAL B 1 21 ? -13.07 14.562 17.328 1 92.62 21 VAL B N 1
ATOM 1223 C CA . VAL B 1 21 ? -12.523 13.211 17.25 1 92.62 21 VAL B CA 1
ATOM 1224 C C . VAL B 1 21 ? -11.359 13.18 16.25 1 92.62 21 VAL B C 1
ATOM 1226 O O . VAL B 1 21 ? -10.328 12.555 16.531 1 92.62 21 VAL B O 1
ATOM 1229 N N . THR B 1 22 ? -11.609 13.844 15.164 1 91.75 22 THR B N 1
ATOM 1230 C CA . THR B 1 22 ? -10.578 13.898 14.133 1 91.75 22 THR B CA 1
ATOM 1231 C C . THR B 1 22 ? -9.312 14.57 14.672 1 91.75 22 THR B C 1
ATOM 1233 O O . THR B 1 22 ? -8.211 14.039 14.523 1 91.75 22 THR B O 1
ATOM 1236 N N . THR B 1 23 ? -9.508 15.672 15.344 1 91.25 23 THR B N 1
ATOM 1237 C CA . THR B 1 23 ? -8.359 16.422 15.828 1 91.25 23 THR B CA 1
ATOM 1238 C C . THR B 1 23 ? -7.645 15.672 16.938 1 91.25 23 THR B C 1
ATOM 1240 O O . THR B 1 23 ? -6.414 15.664 17 1 91.25 23 THR B O 1
ATOM 1243 N N . ASP B 1 24 ? -8.398 14.969 17.734 1 92.94 24 ASP B N 1
ATOM 1244 C CA . ASP B 1 24 ? -7.793 14.156 18.781 1 92.94 24 ASP B CA 1
ATOM 1245 C C . ASP B 1 24 ? -6.961 13.023 18.188 1 92.94 24 ASP B C 1
ATOM 1247 O O . ASP B 1 24 ? -5.898 12.688 18.719 1 92.94 24 ASP B O 1
ATOM 1251 N N . THR B 1 25 ? -7.48 12.43 17.172 1 91.56 25 THR B N 1
ATOM 1252 C CA . THR B 1 25 ? -6.758 11.367 16.5 1 91.56 25 THR B CA 1
ATOM 1253 C C . THR B 1 25 ? -5.449 11.891 15.914 1 91.56 25 THR B C 1
ATOM 1255 O O . THR B 1 25 ? -4.41 11.234 16.016 1 91.56 25 THR B O 1
ATOM 1258 N N . ILE B 1 26 ? -5.504 13.008 15.352 1 90.56 26 ILE B N 1
ATOM 1259 C CA . ILE B 1 26 ? -4.316 13.617 14.758 1 90.56 26 ILE B CA 1
ATOM 1260 C C . ILE B 1 26 ? -3.273 13.875 15.844 1 90.56 26 ILE B C 1
ATOM 1262 O O . ILE B 1 26 ? -2.098 13.539 15.68 1 90.56 26 ILE B O 1
ATOM 1266 N N . ASP B 1 27 ? -3.791 14.367 16.922 1 91.44 27 ASP B N 1
ATOM 1267 C CA . ASP B 1 27 ? -2.885 14.641 18.047 1 91.44 27 ASP B CA 1
ATOM 1268 C C . ASP B 1 27 ? -2.203 13.359 18.516 1 91.44 27 ASP B C 1
ATOM 1270 O O . ASP B 1 27 ? -1.002 13.352 18.797 1 91.44 27 ASP B O 1
ATOM 1274 N N . ARG B 1 28 ? -2.953 12.406 18.578 1 93.5 28 ARG B N 1
ATOM 1275 C CA . ARG B 1 28 ? -2.422 11.125 19.047 1 93.5 28 ARG B CA 1
ATOM 1276 C C . ARG B 1 28 ? -1.367 10.594 18.078 1 93.5 28 ARG B C 1
ATOM 1278 O O . ARG B 1 28 ? -0.317 10.109 18.5 1 93.5 28 ARG B O 1
ATOM 1285 N N . ILE B 1 29 ? -1.657 10.625 16.828 1 93.88 29 ILE B N 1
ATOM 1286 C CA . ILE B 1 29 ? -0.742 10.141 15.812 1 93.88 29 ILE B CA 1
ATOM 1287 C C . ILE B 1 29 ? 0.573 10.914 15.883 1 93.88 29 ILE B C 1
ATOM 1289 O O . ILE B 1 29 ? 1.651 10.328 15.75 1 93.88 29 ILE B O 1
ATOM 1293 N N . GLU B 1 30 ? 0.443 12.133 16.156 1 91.75 30 GLU B N 1
ATOM 1294 C CA . GLU B 1 30 ? 1.61 13.008 16.172 1 91.75 30 GLU B CA 1
ATOM 1295 C C . GLU B 1 30 ? 2.48 12.75 17.391 1 91.75 30 GLU B C 1
ATOM 1297 O O . GLU B 1 30 ? 3.643 13.156 17.438 1 91.75 30 GLU B O 1
ATOM 1302 N N . LEU B 1 31 ? 1.914 12.125 18.391 1 92.81 31 LEU B N 1
ATOM 1303 C CA . LEU B 1 31 ? 2.678 11.805 19.594 1 92.81 31 LEU B CA 1
ATOM 1304 C C . LEU B 1 31 ? 3.664 10.68 19.328 1 92.81 31 LEU B C 1
ATOM 1306 O O . LEU B 1 31 ? 4.617 10.484 20.078 1 92.81 31 LEU B O 1
ATOM 1310 N N . ASN B 1 32 ? 3.402 9.945 18.266 1 92.81 32 ASN B N 1
ATOM 1311 C CA . ASN B 1 32 ? 4.332 8.883 17.906 1 92.81 32 ASN B CA 1
ATOM 1312 C C . ASN B 1 32 ? 5.625 9.438 17.328 1 92.81 32 ASN B C 1
ATOM 1314 O O . ASN B 1 32 ? 5.598 10.195 16.344 1 92.81 32 ASN B O 1
ATOM 1318 N N . LEU B 1 33 ? 6.758 8.977 17.797 1 93 33 LEU B N 1
ATOM 1319 C CA . LEU B 1 33 ? 8.047 9.562 17.453 1 93 33 LEU B CA 1
ATOM 1320 C C . LEU B 1 33 ? 8.461 9.203 16.031 1 93 33 LEU B C 1
ATOM 1322 O O . LEU B 1 33 ? 9.312 9.875 15.445 1 93 33 LEU B O 1
ATOM 1326 N N . ASN B 1 34 ? 7.809 8.242 15.539 1 95 34 ASN B N 1
ATOM 1327 C CA . ASN B 1 34 ? 8.164 7.836 14.188 1 95 34 ASN B CA 1
ATOM 1328 C C . ASN B 1 34 ? 7.43 8.664 13.141 1 95 34 ASN B C 1
ATOM 1330 O O . ASN B 1 34 ? 7.742 8.586 11.945 1 95 34 ASN B O 1
ATOM 1334 N N . VAL B 1 35 ? 6.508 9.523 13.602 1 96.88 35 VAL B N 1
ATOM 1335 C CA . VAL B 1 35 ? 5.699 10.281 12.656 1 96.88 35 VAL B CA 1
ATOM 1336 C C . VAL B 1 35 ? 6.445 11.539 12.227 1 96.88 35 VAL B C 1
ATOM 1338 O O . VAL B 1 35 ? 6.848 12.344 13.078 1 96.88 35 VAL B O 1
ATOM 1341 N N . ILE B 1 36 ? 6.594 11.688 10.891 1 96 36 ILE B N 1
ATOM 1342 C CA . ILE B 1 36 ? 7.242 12.859 10.312 1 96 36 ILE B CA 1
ATOM 1343 C C . ILE B 1 36 ? 6.215 13.969 10.094 1 96 36 ILE B C 1
ATOM 1345 O O . ILE B 1 36 ? 6.484 15.141 10.352 1 96 36 ILE B O 1
ATOM 1349 N N . GLY B 1 37 ? 5.043 13.562 9.617 1 95.62 37 GLY B N 1
ATOM 1350 C CA . GLY B 1 37 ? 3.973 14.516 9.383 1 95.62 37 GLY B CA 1
ATOM 1351 C C . GLY B 1 37 ? 2.734 13.883 8.773 1 95.62 37 GLY B C 1
ATOM 1352 O O . GLY B 1 37 ? 2.732 12.695 8.453 1 95.62 37 GLY B O 1
ATOM 1353 N N . LEU B 1 38 ? 1.747 14.711 8.695 1 96.38 38 LEU B N 1
ATOM 1354 C CA . LEU B 1 38 ? 0.481 14.25 8.133 1 96.38 38 LEU B CA 1
ATOM 1355 C C . LEU B 1 38 ? -0.054 15.25 7.113 1 96.38 38 LEU B C 1
ATOM 1357 O O . LEU B 1 38 ? 0.305 16.422 7.141 1 96.38 38 LEU B O 1
ATOM 1361 N N . MET B 1 39 ? -0.846 14.742 6.242 1 96.31 39 MET B N 1
ATOM 1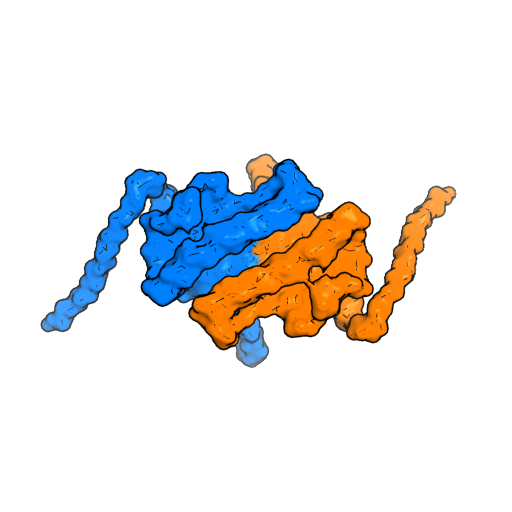362 C CA . MET B 1 39 ? -1.526 15.555 5.242 1 96.31 39 MET B CA 1
ATOM 1363 C C . MET B 1 39 ? -2.961 15.086 5.035 1 96.31 39 MET B C 1
ATOM 1365 O O . MET B 1 39 ? -3.223 13.883 4.992 1 96.31 39 MET B O 1
ATOM 1369 N N . TYR B 1 40 ? -3.814 16.094 4.918 1 95.19 40 TYR B N 1
ATOM 1370 C CA . TYR B 1 40 ? -5.215 15.805 4.637 1 95.19 40 TYR B CA 1
ATOM 1371 C C . TYR B 1 40 ? -5.641 16.406 3.307 1 95.19 40 TYR B C 1
ATOM 1373 O O . TYR B 1 40 ? -5.262 17.547 2.984 1 95.19 40 TYR B O 1
ATOM 1381 N N . PHE B 1 41 ? -6.457 15.641 2.6 1 96.25 41 PHE B N 1
ATOM 1382 C CA . PHE B 1 41 ? -6.945 16.062 1.293 1 96.25 41 PHE B CA 1
ATOM 1383 C C . PHE B 1 41 ? -8.469 16.094 1.265 1 96.25 41 PHE B C 1
ATOM 1385 O O . PHE B 1 41 ? -9.117 15.227 1.853 1 96.25 41 PHE B O 1
ATOM 1392 N N . ARG B 1 42 ? -8.938 17.094 0.589 1 93.75 42 ARG B N 1
ATOM 1393 C CA . ARG B 1 42 ? -10.32 17.094 0.126 1 93.75 42 ARG B CA 1
ATOM 1394 C C . ARG B 1 42 ? -10.391 17.078 -1.397 1 93.75 42 ARG B C 1
ATOM 1396 O O . ARG B 1 42 ? -9.891 18 -2.055 1 93.75 42 ARG B O 1
ATOM 1403 N N . GLU B 1 43 ? -11.062 16.078 -1.998 1 89.38 43 GLU B N 1
ATOM 1404 C CA . GLU B 1 43 ? -11.164 15.984 -3.451 1 89.38 43 GLU B CA 1
ATOM 1405 C C . GLU B 1 43 ? -9.805 16.219 -4.113 1 89.38 43 GLU B C 1
ATOM 1407 O O . GLU B 1 43 ? -9.688 17.047 -5.023 1 89.38 43 GLU B O 1
ATOM 1412 N N . ASP B 1 44 ? -8.719 15.766 -3.658 1 90.5 44 ASP B N 1
ATOM 1413 C CA . ASP B 1 44 ? -7.371 15.773 -4.215 1 90.5 44 ASP B CA 1
ATOM 1414 C C . ASP B 1 44 ? -6.652 17.078 -3.883 1 90.5 44 ASP B C 1
ATOM 1416 O O . ASP B 1 44 ? -5.523 17.312 -4.332 1 90.5 44 ASP B O 1
ATOM 1420 N N . GLU B 1 45 ? -7.316 17.922 -3.066 1 94.5 45 GLU B N 1
ATOM 1421 C CA . GLU B 1 45 ? -6.691 19.172 -2.643 1 94.5 45 GLU B CA 1
ATOM 1422 C C . GLU B 1 45 ? -6.242 19.109 -1.187 1 94.5 45 GLU B C 1
ATOM 1424 O O . GLU B 1 45 ? -7.039 18.781 -0.302 1 94.5 45 GLU B O 1
ATOM 1429 N N . PRO B 1 46 ? -5.02 19.422 -0.947 1 94.81 46 PRO B N 1
ATOM 1430 C CA . PRO B 1 46 ? -4.594 19.453 0.453 1 94.81 46 PRO B CA 1
ATOM 1431 C C . PRO B 1 46 ? -5.273 20.562 1.254 1 94.81 46 PRO B C 1
ATOM 1433 O O . PRO B 1 46 ? -5.336 21.703 0.801 1 94.81 46 PRO B O 1
ATOM 1436 N N . ILE B 1 47 ? -5.727 20.203 2.416 1 94.06 47 ILE B N 1
ATOM 1437 C CA . ILE B 1 47 ? -6.426 21.203 3.203 1 94.06 47 ILE B CA 1
ATOM 1438 C C . ILE B 1 47 ? -5.707 21.422 4.531 1 94.06 47 ILE B C 1
ATOM 1440 O O . ILE B 1 47 ? -5.98 22.391 5.25 1 94.06 47 ILE B O 1
ATOM 1444 N N . MET B 1 48 ? -4.836 20.469 4.914 1 92.44 48 MET B N 1
ATOM 1445 C CA . MET B 1 48 ? -4.062 20.578 6.148 1 92.44 48 MET B CA 1
ATOM 1446 C C . MET B 1 48 ? -2.836 19.672 6.105 1 92.44 48 MET B C 1
ATOM 1448 O O . MET B 1 48 ? -2.887 18.578 5.547 1 92.44 48 MET B O 1
ATOM 1452 N N . HIS B 1 49 ? -1.774 20.141 6.676 1 92.81 49 HIS B N 1
ATOM 1453 C CA . HIS B 1 49 ? -0.595 19.297 6.777 1 92.81 49 HIS B CA 1
ATOM 1454 C C . HIS B 1 49 ? 0.292 19.719 7.941 1 92.81 49 HIS B C 1
ATOM 1456 O O . HIS B 1 49 ? 0.21 20.859 8.406 1 92.81 49 HIS B O 1
ATOM 1462 N N . THR B 1 50 ? 1.003 18.75 8.461 1 92.38 50 THR B N 1
ATOM 1463 C CA . THR B 1 50 ? 2.055 19.031 9.438 1 92.38 50 THR B CA 1
ATOM 1464 C C . THR B 1 50 ? 3.416 18.594 8.898 1 92.38 50 THR B C 1
ATOM 1466 O O . THR B 1 50 ? 4.414 18.625 9.617 1 92.38 50 THR B O 1
ATOM 1469 N N . MET B 1 51 ? 3.424 18.328 7.652 1 89.81 51 MET B N 1
ATOM 1470 C CA . MET B 1 51 ? 4.617 17.828 6.984 1 89.81 51 MET B CA 1
ATOM 1471 C C . MET B 1 51 ? 5.629 18.938 6.754 1 89.81 51 MET B C 1
ATOM 1473 O O . MET B 1 51 ? 5.25 20.078 6.453 1 89.81 51 MET B O 1
ATOM 1477 N N . PRO B 1 52 ? 6.938 18.469 6.84 1 89.88 52 PRO B N 1
ATOM 1478 C CA . PRO B 1 52 ? 7.922 19.469 6.387 1 89.88 52 PRO B CA 1
ATOM 1479 C C . PRO B 1 52 ? 7.66 19.938 4.957 1 89.88 52 PRO B C 1
ATOM 1481 O O . PRO B 1 52 ? 7.137 19.188 4.137 1 89.88 52 PRO B O 1
ATOM 1484 N N . ARG B 1 53 ? 8.086 21.125 4.625 1 86.69 53 ARG B N 1
ATOM 1485 C CA . ARG B 1 53 ? 7.691 21.828 3.408 1 86.69 53 ARG B CA 1
ATOM 1486 C C . ARG B 1 53 ? 8.078 21.047 2.164 1 86.69 53 ARG B C 1
ATOM 1488 O O . ARG B 1 53 ? 7.285 20.922 1.229 1 86.69 53 ARG B O 1
ATOM 1495 N N . ILE B 1 54 ? 9.25 20.484 2.045 1 86.69 54 ILE B N 1
ATOM 1496 C CA . ILE B 1 54 ? 9.727 19.781 0.854 1 86.69 54 ILE B CA 1
ATOM 1497 C C . ILE B 1 54 ? 8.859 18.547 0.603 1 86.69 54 ILE B C 1
ATOM 1499 O O . ILE B 1 54 ? 8.352 18.344 -0.505 1 86.69 54 ILE B O 1
ATOM 1503 N N . GLU B 1 55 ? 8.617 17.75 1.642 1 88.62 55 GLU B N 1
ATOM 1504 C CA . GLU B 1 55 ? 7.773 16.578 1.515 1 88.62 55 GLU B CA 1
ATOM 1505 C C . GLU B 1 55 ? 6.332 16.953 1.186 1 88.62 55 GLU B C 1
ATOM 1507 O O . GLU B 1 55 ? 5.672 16.281 0.389 1 88.62 55 GLU B O 1
ATOM 1512 N N . GLU B 1 56 ? 5.918 18.062 1.816 1 90 56 GLU B N 1
ATOM 1513 C CA . GLU B 1 56 ? 4.551 18.531 1.613 1 90 56 GLU B CA 1
ATOM 1514 C C . GLU B 1 56 ? 4.285 18.844 0.141 1 90 56 GLU B C 1
ATOM 1516 O O . GLU B 1 56 ? 3.279 18.391 -0.415 1 90 56 GLU B O 1
ATOM 1521 N N . VAL B 1 57 ? 5.141 19.547 -0.481 1 92.81 57 VAL B N 1
ATOM 1522 C CA . VAL B 1 57 ? 4.949 19.984 -1.858 1 92.81 57 VAL B CA 1
ATOM 1523 C C . VAL B 1 57 ? 4.93 18.781 -2.791 1 92.81 57 VAL B C 1
ATOM 1525 O O . VAL B 1 57 ? 4.047 18.656 -3.643 1 92.81 57 VAL B O 1
ATOM 1528 N N . VAL B 1 58 ? 5.805 17.875 -2.617 1 93.56 58 VAL B N 1
ATOM 1529 C CA . VAL B 1 58 ? 5.941 16.734 -3.523 1 93.56 58 VAL B CA 1
ATOM 1530 C C . VAL B 1 58 ? 4.781 15.766 -3.311 1 93.56 58 VAL B C 1
ATOM 1532 O O . VAL B 1 58 ? 4.117 15.367 -4.27 1 93.56 58 VAL B O 1
ATOM 1535 N N . LEU B 1 59 ? 4.504 15.516 -2.051 1 94.81 59 LEU B N 1
ATOM 1536 C CA . LEU B 1 59 ? 3.449 14.547 -1.761 1 94.81 59 LEU B CA 1
ATOM 1537 C C . LEU B 1 59 ? 2.082 15.102 -2.143 1 94.81 59 LEU B C 1
ATOM 1539 O O . LEU B 1 59 ? 1.217 14.359 -2.617 1 94.81 59 LEU B O 1
ATOM 1543 N N . ALA B 1 60 ? 1.874 16.391 -1.954 1 95.94 60 ALA B N 1
ATOM 1544 C CA . ALA B 1 60 ? 0.616 17.031 -2.348 1 95.94 60 ALA B CA 1
ATOM 1545 C C . ALA B 1 60 ? 0.377 16.875 -3.848 1 95.94 60 ALA B C 1
ATOM 1547 O O . ALA B 1 60 ? -0.769 16.781 -4.293 1 95.94 60 ALA B O 1
ATOM 1548 N N . SER B 1 61 ? 1.421 16.875 -4.562 1 95.44 61 SER B N 1
ATOM 1549 C CA . SER B 1 61 ? 1.309 16.797 -6.016 1 95.44 61 SER B CA 1
ATOM 1550 C C . SER B 1 61 ? 1.182 15.359 -6.492 1 95.44 61 SER B C 1
ATOM 1552 O O . SER B 1 61 ? 0.532 15.086 -7.504 1 95.44 61 SER B O 1
ATOM 1554 N N . GLN B 1 62 ? 1.727 14.383 -5.781 1 95.44 62 GLN B N 1
ATOM 1555 C CA . GLN B 1 62 ? 1.861 13.023 -6.293 1 95.44 62 GLN B CA 1
ATOM 1556 C C . GLN B 1 62 ? 0.768 12.117 -5.734 1 95.44 62 GLN B C 1
ATOM 1558 O O . GLN B 1 62 ? 0.281 11.219 -6.43 1 95.44 62 GLN B O 1
ATOM 1563 N N . LEU B 1 63 ? 0.302 12.336 -4.551 1 96.25 63 LEU B N 1
ATOM 1564 C CA . LEU B 1 63 ? -0.552 11.391 -3.84 1 96.25 63 LEU B CA 1
ATOM 1565 C C . LEU B 1 63 ? -1.917 11.281 -4.512 1 96.25 63 LEU B C 1
ATOM 1567 O O . LEU B 1 63 ? -2.434 10.172 -4.703 1 96.25 63 LEU B O 1
ATOM 1571 N N . PRO B 1 64 ? -2.514 12.406 -4.922 1 95.81 64 PRO B N 1
ATOM 1572 C CA . PRO B 1 64 ? -3.818 12.281 -5.574 1 95.81 64 PRO B CA 1
ATOM 1573 C C . PRO B 1 64 ? -3.76 11.453 -6.855 1 95.81 64 PRO B C 1
ATOM 1575 O O . PRO B 1 64 ? -4.613 10.586 -7.074 1 95.81 64 PRO B O 1
ATOM 1578 N N . SER B 1 65 ? -2.762 11.672 -7.691 1 95.06 65 SER B N 1
ATOM 1579 C CA . SER B 1 65 ? -2.631 10.914 -8.93 1 95.06 65 SER B CA 1
ATOM 1580 C C . SER B 1 65 ? -2.33 9.445 -8.656 1 95.06 65 SER B C 1
ATOM 1582 O O . SER B 1 65 ? -2.871 8.555 -9.32 1 95.06 65 SER B O 1
ATOM 1584 N N . LEU B 1 66 ? -1.56 9.203 -7.691 1 95.81 66 LEU B N 1
ATOM 1585 C CA . LEU B 1 66 ? -1.232 7.832 -7.324 1 95.81 66 LEU B CA 1
ATOM 1586 C C . LEU B 1 66 ? -2.471 7.094 -6.824 1 95.81 66 LEU B C 1
ATOM 1588 O O . LEU B 1 66 ? -2.736 5.965 -7.246 1 95.81 66 LEU B O 1
ATOM 1592 N N . GLY B 1 67 ? -3.221 7.719 -5.957 1 96.19 67 GLY B N 1
ATOM 1593 C CA . GLY B 1 67 ? -4.469 7.141 -5.48 1 96.19 67 GLY B CA 1
ATOM 1594 C C . GLY B 1 67 ? -5.438 6.812 -6.602 1 96.19 67 GLY B C 1
ATOM 1595 O O . GLY B 1 67 ? -6.074 5.754 -6.59 1 96.19 67 GLY B O 1
ATOM 1596 N N . ARG B 1 68 ? -5.504 7.695 -7.559 1 94.88 68 ARG B N 1
ATOM 1597 C CA . ARG B 1 68 ? -6.383 7.461 -8.695 1 94.88 68 ARG B CA 1
ATOM 1598 C C . ARG B 1 68 ? -5.914 6.262 -9.516 1 94.88 68 ARG B C 1
ATOM 1600 O O . ARG B 1 68 ? -6.73 5.453 -9.961 1 94.88 68 ARG B O 1
ATOM 1607 N N . GLN B 1 69 ? -4.672 6.152 -9.703 1 95.06 69 GLN B N 1
ATOM 1608 C CA . GLN B 1 69 ? -4.137 5.035 -10.477 1 95.06 69 GLN B CA 1
ATOM 1609 C C . GLN B 1 69 ? -4.379 3.707 -9.766 1 95.06 69 GLN B C 1
ATOM 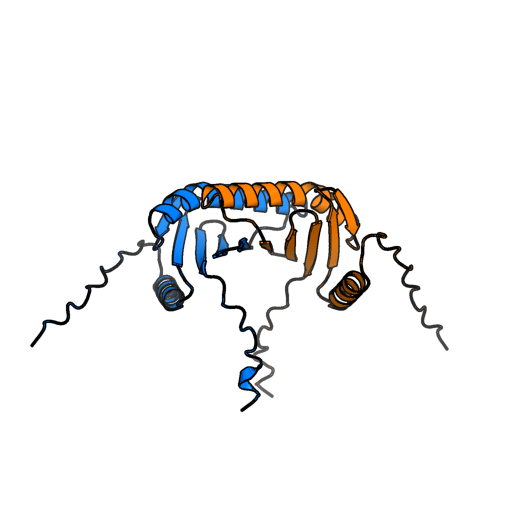1611 O O . GLN B 1 69 ? -4.742 2.715 -10.406 1 95.06 69 GLN B O 1
ATOM 1616 N N . ILE B 1 70 ? -4.184 3.688 -8.492 1 96.62 70 ILE B N 1
ATOM 1617 C CA . ILE B 1 70 ? -4.449 2.488 -7.703 1 96.62 70 ILE B CA 1
ATOM 1618 C C . ILE B 1 70 ? -5.926 2.111 -7.82 1 96.62 70 ILE B C 1
ATOM 1620 O O . ILE B 1 70 ? -6.258 0.956 -8.086 1 96.62 70 ILE B O 1
ATOM 1624 N N . ARG B 1 71 ? -6.73 3.084 -7.703 1 95.62 71 ARG B N 1
ATOM 1625 C CA . ARG B 1 71 ? -8.164 2.842 -7.785 1 95.62 71 ARG B CA 1
ATOM 1626 C C . ARG B 1 71 ? -8.555 2.303 -9.156 1 95.62 71 ARG B C 1
ATOM 1628 O O . ARG B 1 71 ? -9.352 1.368 -9.266 1 95.62 71 ARG B O 1
ATOM 1635 N N . ASN B 1 72 ? -7.98 2.902 -10.164 1 95.19 72 ASN B N 1
ATOM 1636 C CA . ASN B 1 72 ? -8.266 2.441 -11.523 1 95.19 72 ASN B CA 1
ATOM 1637 C C . ASN B 1 72 ? -7.863 0.981 -11.711 1 95.19 72 ASN B C 1
ATOM 1639 O O . ASN B 1 72 ? -8.602 0.202 -12.312 1 95.19 72 ASN B O 1
ATOM 1643 N N . SER B 1 73 ? -6.727 0.604 -11.156 1 94.88 73 SER B N 1
ATOM 1644 C CA . SER B 1 73 ? -6.258 -0.773 -11.273 1 94.88 73 SER B CA 1
ATOM 1645 C C . SER B 1 73 ? -7.188 -1.737 -10.547 1 94.88 73 SER B C 1
ATOM 1647 O O . SER B 1 73 ? -7.434 -2.848 -11.023 1 94.88 73 SER B O 1
ATOM 1649 N N . ILE B 1 74 ? -7.711 -1.336 -9.414 1 95.19 74 ILE B N 1
ATOM 1650 C CA . ILE B 1 74 ? -8.641 -2.146 -8.633 1 95.19 74 ILE B CA 1
ATOM 1651 C C . ILE B 1 74 ? -9.93 -2.355 -9.422 1 95.19 74 ILE B C 1
ATOM 1653 O O . ILE B 1 74 ? -10.461 -3.467 -9.469 1 95.19 74 ILE B O 1
ATOM 1657 N N . LYS B 1 75 ? -10.406 -1.298 -10.086 1 95.25 75 LYS B N 1
ATOM 1658 C CA . LYS B 1 75 ? -11.664 -1.346 -10.836 1 95.25 75 LYS B CA 1
ATOM 1659 C C . LYS B 1 75 ? -11.539 -2.254 -12.055 1 95.25 75 LYS B C 1
ATOM 1661 O O . LYS B 1 75 ? -12.531 -2.854 -12.484 1 95.25 75 LYS B O 1
ATOM 1666 N N . GLU B 1 76 ? -10.281 -2.443 -12.516 1 93.56 76 GLU B N 1
ATOM 1667 C CA . GLU B 1 76 ? -10.039 -3.375 -13.617 1 93.56 76 GLU B CA 1
ATOM 1668 C C . GLU B 1 76 ? -10.227 -4.82 -13.164 1 93.56 76 GLU B C 1
ATOM 1670 O O . GLU B 1 76 ? -10.594 -5.684 -13.961 1 93.56 76 GLU B O 1
ATOM 1675 N N . VAL B 1 77 ? -9.969 -5.062 -11.867 1 90.69 77 VAL B N 1
ATOM 1676 C CA . VAL B 1 77 ? -10.125 -6.402 -11.312 1 90.69 77 VAL B CA 1
ATOM 1677 C C . VAL B 1 77 ? -11.586 -6.652 -10.969 1 90.69 77 VAL B C 1
ATOM 1679 O O . VAL B 1 77 ? -12.148 -7.695 -11.312 1 90.69 77 VAL B O 1
ATOM 1682 N N . ASP B 1 78 ? -12.164 -5.711 -10.297 1 94 78 ASP B N 1
ATOM 1683 C CA . ASP B 1 78 ? -13.562 -5.766 -9.875 1 94 78 ASP B CA 1
ATOM 1684 C C . ASP B 1 78 ? -14.172 -4.367 -9.812 1 94 78 ASP B C 1
ATOM 1686 O O . ASP B 1 78 ? -13.844 -3.578 -8.922 1 94 78 ASP B O 1
ATOM 1690 N N . ILE B 1 79 ? -15.117 -4.086 -10.789 1 94.81 79 ILE B N 1
ATOM 1691 C CA . ILE B 1 79 ? -15.703 -2.758 -10.938 1 94.81 79 ILE B CA 1
ATOM 1692 C C . ILE B 1 79 ? -16.469 -2.387 -9.672 1 94.81 79 ILE B C 1
ATOM 1694 O O . ILE B 1 79 ? -16.703 -1.207 -9.406 1 94.81 79 ILE B O 1
ATOM 1698 N N . MET B 1 80 ? -16.875 -3.416 -8.789 1 96.31 80 MET B N 1
ATOM 1699 C CA . MET B 1 80 ? -17.641 -3.168 -7.566 1 96.31 80 MET B CA 1
ATOM 1700 C C . MET B 1 80 ? -16.703 -2.896 -6.395 1 96.31 80 MET B C 1
ATOM 1702 O O . MET B 1 80 ? -17.141 -2.463 -5.328 1 96.31 80 MET B O 1
ATOM 1706 N N . ASP B 1 81 ? -15.523 -3.168 -6.555 1 95.31 81 ASP B N 1
ATOM 1707 C CA . ASP B 1 81 ? -14.531 -2.982 -5.5 1 95.31 81 ASP B CA 1
ATOM 1708 C C . ASP B 1 81 ? -14 -1.55 -5.488 1 95.31 81 ASP B C 1
ATOM 1710 O O . ASP B 1 81 ? -14.219 -0.795 -6.438 1 95.31 81 ASP B O 1
ATOM 1714 N N . ASP B 1 82 ? -13.445 -1.108 -4.312 1 96.5 82 ASP B N 1
ATOM 1715 C CA . ASP B 1 82 ? -12.898 0.238 -4.188 1 96.5 82 ASP B CA 1
ATOM 1716 C C . ASP B 1 82 ? -11.711 0.259 -3.229 1 96.5 82 ASP B C 1
ATOM 1718 O O . ASP B 1 82 ? -11.523 -0.674 -2.445 1 96.5 82 ASP B O 1
ATOM 1722 N N . LEU B 1 83 ? -10.938 1.279 -3.473 1 97.12 83 LEU B N 1
ATOM 1723 C CA . LEU B 1 83 ? -9.766 1.478 -2.637 1 97.12 83 LEU B CA 1
ATOM 1724 C C . LEU B 1 83 ? -10.156 1.968 -1.247 1 97.12 83 LEU B C 1
ATOM 1726 O O . LEU B 1 83 ? -10.945 2.906 -1.116 1 97.12 83 LEU B O 1
ATOM 1730 N N . VAL B 1 84 ? -9.602 1.326 -0.164 1 97.5 84 VAL B N 1
ATOM 1731 C CA . VAL B 1 84 ? -9.82 1.748 1.216 1 97.5 84 VAL B CA 1
ATOM 1732 C C . VAL B 1 84 ? -8.562 2.426 1.755 1 97.5 84 VAL B C 1
ATOM 1734 O O . VAL B 1 84 ? -8.625 3.549 2.26 1 97.5 84 VAL B O 1
ATOM 1737 N N . ALA B 1 85 ? -7.465 1.754 1.589 1 98.25 85 ALA B N 1
ATOM 1738 C CA . ALA B 1 85 ? -6.195 2.285 2.082 1 98.25 85 ALA B CA 1
ATOM 1739 C C . ALA B 1 85 ? -5.016 1.655 1.35 1 98.25 85 ALA B C 1
ATOM 1741 O O . ALA B 1 85 ? -5.164 0.626 0.686 1 98.25 85 ALA B O 1
ATOM 1742 N N . TYR B 1 86 ? -3.869 2.336 1.427 1 98.19 86 TYR B N 1
ATOM 1743 C CA . TYR B 1 86 ? -2.641 1.714 0.949 1 98.19 86 TYR B CA 1
ATOM 1744 C C . TYR B 1 86 ? -1.438 2.189 1.758 1 98.19 86 TYR B C 1
ATOM 1746 O O . TYR B 1 86 ? -1.48 3.254 2.377 1 98.19 86 TYR B O 1
ATOM 1754 N N . ARG B 1 87 ? -0.511 1.347 1.771 1 98.56 87 ARG B N 1
ATOM 1755 C CA . ARG B 1 87 ? 0.745 1.587 2.475 1 98.56 87 ARG B CA 1
ATOM 1756 C C . ARG B 1 87 ? 1.94 1.358 1.555 1 98.56 87 ARG B C 1
ATOM 1758 O O . ARG B 1 87 ? 1.961 0.398 0.781 1 98.56 87 ARG B O 1
ATOM 1765 N N . ILE B 1 88 ? 2.846 2.285 1.642 1 98.5 88 ILE B N 1
ATOM 1766 C CA . ILE B 1 88 ? 4.07 2.184 0.856 1 98.5 88 ILE B CA 1
ATOM 1767 C C . ILE B 1 88 ? 5.285 2.197 1.785 1 98.5 88 ILE B C 1
ATOM 1769 O O . ILE B 1 88 ? 5.41 3.08 2.639 1 98.5 88 ILE B O 1
ATOM 1773 N N . VAL B 1 89 ? 6.109 1.238 1.566 1 97.88 89 VAL B N 1
ATOM 1774 C CA . VAL B 1 89 ? 7.352 1.149 2.328 1 97.88 89 VAL B CA 1
ATOM 1775 C C . VAL B 1 89 ? 8.547 1.391 1.403 1 97.88 89 VAL B C 1
ATOM 1777 O O . VAL B 1 89 ? 8.672 0.737 0.365 1 97.88 89 VAL B O 1
ATOM 1780 N N . THR B 1 90 ? 9.297 2.363 1.779 1 97.38 90 THR B N 1
ATOM 1781 C CA . THR B 1 90 ? 10.516 2.66 1.034 1 97.38 90 THR B CA 1
ATOM 1782 C C . THR B 1 90 ? 11.75 2.299 1.854 1 97.38 90 THR B C 1
ATOM 1784 O O . THR B 1 90 ? 11.633 1.77 2.961 1 97.38 90 THR B O 1
ATOM 1787 N N . LYS B 1 91 ? 12.906 2.508 1.345 1 96.31 91 LYS B N 1
ATOM 1788 C CA . LYS B 1 91 ? 14.156 2.264 2.066 1 96.31 91 LYS B CA 1
ATOM 1789 C C . LYS B 1 91 ? 14.281 3.188 3.275 1 96.31 91 LYS B C 1
ATOM 1791 O O . LYS B 1 91 ? 14.953 2.854 4.254 1 96.31 91 LYS B O 1
ATOM 1796 N N . SER B 1 92 ? 13.531 4.266 3.316 1 95.19 92 SER B N 1
ATOM 1797 C CA . SER B 1 92 ? 13.766 5.277 4.344 1 95.19 92 SER B CA 1
ATOM 1798 C C . SER B 1 92 ? 12.508 5.516 5.18 1 95.19 92 SER B C 1
ATOM 1800 O O . SER B 1 92 ? 12.594 5.773 6.379 1 95.19 92 SER B O 1
ATOM 1802 N N . ASN B 1 93 ? 11.352 5.387 4.609 1 96.88 93 ASN B N 1
ATOM 1803 C CA . ASN B 1 93 ? 10.117 5.809 5.262 1 96.88 93 ASN B CA 1
ATOM 1804 C C . ASN B 1 93 ? 8.961 4.863 4.945 1 96.88 93 ASN B C 1
ATOM 1806 O O . ASN B 1 93 ? 9.109 3.943 4.137 1 96.88 93 ASN B O 1
ATOM 1810 N N . GLU B 1 94 ? 8 5.137 5.637 1 97.81 94 GLU B N 1
ATOM 1811 C CA . GLU B 1 94 ? 6.707 4.512 5.367 1 97.81 94 GLU B CA 1
ATOM 1812 C C . GLU B 1 94 ? 5.617 5.562 5.168 1 97.81 94 GLU B C 1
ATOM 1814 O O . GLU B 1 94 ? 5.559 6.551 5.898 1 97.81 94 GLU B O 1
ATOM 1819 N N . LEU B 1 95 ? 4.746 5.32 4.156 1 98.12 95 LEU B N 1
ATOM 1820 C CA . LEU B 1 95 ? 3.572 6.145 3.889 1 98.12 95 LEU B CA 1
ATOM 1821 C C . LEU B 1 95 ? 2.291 5.348 4.109 1 98.12 95 LEU B C 1
ATOM 1823 O O . LEU B 1 95 ? 2.125 4.262 3.545 1 98.12 95 LEU B O 1
ATOM 1827 N N . LEU B 1 96 ? 1.43 5.863 4.938 1 97.81 96 LEU B N 1
ATOM 1828 C CA . LEU B 1 96 ? 0.113 5.281 5.176 1 97.81 96 LEU B CA 1
ATOM 1829 C C . LEU B 1 96 ? -0.99 6.215 4.684 1 97.81 96 LEU B C 1
ATOM 1831 O O . LEU B 1 96 ? -1.061 7.371 5.098 1 97.81 96 LEU B O 1
ATOM 1835 N N . VAL B 1 97 ? -1.811 5.691 3.764 1 98.25 97 VAL B N 1
ATOM 1836 C CA . VAL B 1 97 ? -2.834 6.547 3.174 1 98.25 97 VAL B CA 1
ATOM 1837 C C . VAL B 1 97 ? -4.207 5.898 3.336 1 98.25 97 VAL B C 1
ATOM 1839 O O . VAL B 1 97 ? -4.402 4.738 2.963 1 98.25 97 VAL B O 1
ATOM 1842 N N . ALA B 1 98 ? -5.113 6.605 3.928 1 97.44 98 ALA B N 1
ATOM 1843 C CA . ALA B 1 98 ? -6.523 6.242 3.965 1 97.44 98 ALA B CA 1
ATOM 1844 C C . ALA B 1 98 ? -7.312 6.984 2.891 1 97.44 98 ALA B C 1
ATOM 1846 O O . ALA B 1 98 ? -7.23 8.211 2.791 1 97.44 98 ALA B O 1
ATOM 1847 N N . SER B 1 99 ? -8.008 6.152 2.115 1 94.06 99 SER B N 1
ATOM 1848 C CA . SER B 1 99 ? -8.727 6.727 0.98 1 94.06 99 SER B CA 1
ATOM 1849 C C . SER B 1 99 ? -10.234 6.699 1.204 1 94.06 99 SER B C 1
ATOM 1851 O O . SER B 1 99 ? -10.805 5.645 1.494 1 94.06 99 SER B O 1
ATOM 1853 N N . ASP B 1 100 ? -10.836 7.836 1.173 1 86.94 100 ASP B N 1
ATOM 1854 C CA . ASP B 1 100 ? -12.289 7.934 1.214 1 86.94 100 ASP B CA 1
ATOM 1855 C C . ASP B 1 100 ? -12.82 8.734 0.025 1 86.94 100 ASP B C 1
ATOM 1857 O O . ASP B 1 100 ? -12.047 9.344 -0.716 1 86.94 100 ASP B O 1
ATOM 1861 N N . ALA B 1 101 ? -14.023 8.562 -0.258 1 82.19 101 ALA B N 1
ATOM 1862 C CA . ALA B 1 101 ? -14.641 9.203 -1.413 1 82.19 101 ALA B CA 1
ATOM 1863 C C . ALA B 1 101 ? -14.453 10.719 -1.367 1 82.19 101 ALA B C 1
ATOM 1865 O O . ALA B 1 101 ? -14.211 11.352 -2.396 1 82.19 101 ALA B O 1
ATOM 1866 N N . GLU B 1 102 ? -14.383 11.297 -0.241 1 88.31 102 GLU B N 1
ATOM 1867 C CA . GLU B 1 102 ? -14.359 12.758 -0.133 1 88.31 102 GLU B CA 1
ATOM 1868 C C . GLU B 1 102 ? -13.039 13.25 0.453 1 88.31 102 GLU B C 1
ATOM 1870 O O . GLU B 1 102 ? -12.547 14.305 0.071 1 88.31 102 GLU B O 1
ATOM 1875 N N . PHE B 1 103 ? -12.578 12.438 1.336 1 91.38 103 PHE B N 1
ATOM 1876 C CA . PHE B 1 103 ? -11.375 12.844 2.059 1 91.38 103 PHE B CA 1
ATOM 1877 C C . PHE B 1 103 ? -10.32 11.75 2.02 1 91.38 103 PHE B C 1
ATOM 1879 O O . PHE B 1 103 ? -10.648 10.562 1.914 1 91.38 103 PHE B O 1
ATOM 1886 N N . SER B 1 104 ? -9.109 12.172 1.979 1 95.62 104 SER B N 1
ATOM 1887 C CA . SER B 1 104 ? -8.008 11.234 2.176 1 95.62 104 SER B CA 1
ATOM 1888 C C . SER B 1 104 ? -6.969 11.797 3.141 1 95.62 104 SER B C 1
ATOM 1890 O O . SER B 1 104 ? -6.859 13.016 3.305 1 95.62 104 SER B O 1
ATOM 1892 N N . ALA B 1 105 ? -6.355 10.922 3.842 1 96.06 105 ALA B N 1
ATOM 1893 C CA . ALA B 1 105 ? -5.309 11.281 4.797 1 96.06 105 ALA B CA 1
ATOM 1894 C C . ALA B 1 105 ? -4.047 10.453 4.566 1 96.06 105 ALA B C 1
ATOM 1896 O O . ALA B 1 105 ? -4.125 9.281 4.207 1 96.06 105 ALA B O 1
ATOM 1897 N N . CYS B 1 106 ? -2.984 11.117 4.832 1 97.75 106 CYS B N 1
ATOM 1898 C CA . CYS B 1 106 ? -1.692 10.453 4.688 1 97.75 106 CYS B CA 1
ATOM 1899 C C . CYS B 1 106 ? -0.808 10.719 5.902 1 97.75 106 CYS B C 1
ATOM 1901 O O . CYS B 1 106 ? -0.756 11.844 6.406 1 97.75 106 CYS B O 1
ATOM 1903 N N . VAL B 1 107 ? -0.137 9.664 6.336 1 97.81 107 VAL B N 1
ATOM 1904 C CA . VAL B 1 107 ? 0.875 9.781 7.379 1 97.81 107 VAL B CA 1
ATOM 1905 C C . VAL B 1 107 ? 2.232 9.336 6.836 1 97.81 107 VAL B C 1
ATOM 1907 O O . VAL B 1 107 ? 2.355 8.258 6.262 1 97.81 107 VAL B O 1
ATOM 1910 N N . LEU B 1 108 ? 3.158 10.203 6.914 1 97.62 108 LEU B N 1
ATOM 1911 C CA . LEU B 1 108 ? 4.551 9.859 6.641 1 97.62 108 LEU B CA 1
ATOM 1912 C C . LEU B 1 108 ? 5.297 9.547 7.938 1 97.62 108 LEU B C 1
ATOM 1914 O O . LEU B 1 108 ? 5.273 10.344 8.875 1 97.62 108 LEU B O 1
ATOM 1918 N N . GLN B 1 109 ? 5.883 8.391 7.953 1 97.12 109 GLN B N 1
ATOM 1919 C CA . GLN B 1 109 ? 6.551 7.988 9.188 1 97.12 109 GLN B CA 1
ATOM 1920 C C . GLN B 1 109 ? 7.898 7.332 8.898 1 97.12 109 GLN B C 1
ATOM 1922 O O . GLN B 1 109 ? 8.102 6.777 7.816 1 97.12 109 GLN B O 1
ATOM 1927 N N . LYS B 1 110 ? 8.766 7.398 9.898 1 96.44 110 LYS B N 1
ATOM 1928 C CA . LYS B 1 110 ? 10.023 6.66 9.828 1 96.44 110 LYS B CA 1
ATOM 1929 C C . LYS B 1 110 ? 9.789 5.16 9.992 1 96.44 110 LYS B C 1
ATOM 1931 O O . LYS B 1 110 ? 8.805 4.746 10.609 1 96.44 110 LYS B O 1
ATOM 1936 N N . LEU B 1 111 ? 10.75 4.461 9.359 1 95.56 111 LEU B N 1
ATOM 1937 C CA . LEU B 1 111 ? 10.656 3.018 9.555 1 95.56 111 LEU B CA 1
ATOM 1938 C C . LEU B 1 111 ? 10.922 2.65 11.008 1 95.56 111 LEU B C 1
ATOM 1940 O O . LEU B 1 111 ? 11.773 3.256 11.664 1 95.56 111 LEU B O 1
ATOM 1944 N N . LYS B 1 112 ? 10.102 1.72 11.461 1 85.31 112 LYS B N 1
ATOM 1945 C CA . LYS B 1 112 ? 10.352 1.242 12.812 1 85.31 112 LYS B CA 1
ATOM 1946 C C . LYS B 1 112 ? 11.664 0.472 12.891 1 85.31 112 LYS B C 1
ATOM 1948 O O . LYS B 1 112 ? 11.984 -0.319 12 1 85.31 112 LYS B O 1
ATOM 1953 N N . PRO B 1 113 ? 12.562 0.914 13.805 1 75 113 PRO B N 1
ATOM 1954 C CA . PRO B 1 113 ? 13.812 0.167 13.953 1 75 113 PRO B CA 1
ATOM 1955 C C . PRO B 1 113 ? 13.586 -1.333 14.133 1 75 113 PRO B C 1
ATOM 1957 O O . PRO B 1 113 ? 12.633 -1.744 14.789 1 75 113 PRO B O 1
ATOM 1960 N N . SER B 1 114 ? 13.93 -2.043 13.07 1 60.44 114 SER B N 1
ATOM 1961 C CA . SER B 1 114 ? 13.852 -3.486 13.273 1 60.44 114 SER B CA 1
ATOM 1962 C C . SER B 1 114 ? 14.414 -3.883 14.633 1 60.44 114 SER B C 1
ATOM 1964 O O . SER B 1 114 ? 15.5 -3.439 15.016 1 60.44 114 SER B O 1
ATOM 1966 N N . GLU B 1 115 ? 13.625 -3.969 15.648 1 50.81 115 GLU B N 1
ATOM 1967 C CA . GLU B 1 115 ? 14.227 -4.496 16.859 1 50.81 115 GLU B CA 1
ATOM 1968 C C . GLU B 1 115 ? 15.258 -5.578 16.547 1 50.81 115 GLU B C 1
ATOM 1970 O O . GLU B 1 115 ? 14.898 -6.668 16.094 1 50.81 115 GLU B O 1
ATOM 1975 N N . LYS B 1 116 ? 16.344 -5.348 15.695 1 49.06 116 LYS B N 1
ATOM 1976 C CA . LYS B 1 116 ? 17.328 -6.402 15.883 1 49.06 116 LYS B CA 1
ATOM 1977 C C . LYS B 1 116 ? 17.391 -6.855 17.328 1 49.06 116 LYS B C 1
ATOM 1979 O O . LYS B 1 116 ? 17.5 -6.027 18.25 1 49.06 116 LYS B O 1
ATOM 1984 N N . GLU B 1 117 ? 16.75 -7.91 17.656 1 49.59 117 GLU B N 1
ATOM 1985 C CA . GLU B 1 117 ? 17.062 -8.531 18.938 1 49.59 117 GLU B CA 1
ATOM 1986 C C . GLU B 1 117 ? 18.531 -8.297 19.328 1 49.59 117 GLU B C 1
ATOM 1988 O O . GLU B 1 117 ? 19.438 -8.625 18.562 1 49.59 117 GLU B O 1
ATOM 1993 N N . ASP B 1 118 ? 18.781 -7.238 19.844 1 47.88 118 ASP B N 1
ATOM 1994 C CA . ASP B 1 118 ? 20.078 -7.234 20.484 1 47.88 118 ASP B CA 1
ATOM 1995 C C . ASP B 1 118 ? 20.453 -8.625 21 1 47.88 118 ASP B C 1
ATOM 1997 O O . ASP B 1 118 ? 19.781 -9.164 21.891 1 47.88 118 ASP B O 1
ATOM 2001 N N . PRO B 1 119 ? 21.094 -9.414 20.125 1 46.25 119 PRO B N 1
ATOM 2002 C CA . PRO B 1 119 ? 21.469 -10.68 20.781 1 46.25 119 PRO B CA 1
ATOM 2003 C C . PRO B 1 119 ? 22.078 -10.477 22.156 1 46.25 119 PRO B C 1
ATOM 2005 O O . PRO B 1 119 ? 22.375 -11.445 22.859 1 46.25 119 PRO B O 1
ATOM 2008 N N . HIS B 1 120 ? 22.594 -9.273 22.344 1 47.69 120 HIS B N 1
ATOM 2009 C CA . HIS B 1 120 ? 23.297 -9.109 23.609 1 47.69 120 HIS B CA 1
ATOM 2010 C C . HIS B 1 120 ? 22.312 -8.969 24.781 1 47.69 120 HIS B C 1
ATOM 2012 O O . HIS B 1 120 ? 22.719 -8.969 25.938 1 47.69 120 HIS B O 1
ATOM 2018 N N . LYS B 1 121 ? 21.203 -8.555 24.594 1 45.88 121 LYS B N 1
ATOM 2019 C CA . LYS B 1 121 ? 20.422 -8.312 25.812 1 45.88 121 LYS B CA 1
ATOM 2020 C C . LYS B 1 121 ? 20.109 -9.625 26.531 1 45.88 121 LYS B C 1
ATOM 2022 O O . LYS B 1 121 ? 19.719 -9.617 27.688 1 45.88 121 LYS B O 1
ATOM 2027 N N . HIS B 1 122 ? 19.938 -10.703 25.688 1 42.19 122 HIS B N 1
ATOM 2028 C CA . HIS B 1 122 ? 19.672 -11.875 26.516 1 42.19 122 HIS B CA 1
ATOM 2029 C C . HIS B 1 122 ? 20.938 -12.391 27.172 1 42.19 122 HIS B C 1
ATOM 2031 O O . HIS B 1 122 ? 20.938 -13.445 27.812 1 42.19 122 HIS B O 1
ATOM 2037 N N . MET B 1 123 ? 22.016 -11.781 26.672 1 34.5 123 MET B N 1
ATOM 2038 C CA . MET B 1 123 ? 23.125 -12.422 27.375 1 34.5 123 MET B CA 1
ATOM 2039 C C . MET B 1 123 ? 23.312 -11.844 28.766 1 34.5 123 MET B C 1
ATOM 2041 O O . MET B 1 123 ? 24.234 -12.211 29.484 1 34.5 123 MET B O 1
ATOM 2045 N N . HIS B 1 124 ? 22.469 -10.836 29.25 1 29.28 124 HIS B N 1
ATOM 2046 C CA . HIS B 1 124 ? 22.812 -10.609 30.656 1 29.28 124 HIS B CA 1
ATOM 2047 C C . HIS B 1 124 ? 22.141 -11.625 31.562 1 29.28 124 HIS B C 1
ATOM 2049 O O . HIS B 1 124 ? 21 -12.031 31.312 1 29.28 124 HIS B O 1
#

Secondary structure (DSSP, 8-state):
---------------TT--HHHHHHHHHHHHSTTEEEEEEEETTEEEEE-S-HHHHHHHHHHHHHHHHHHHHHHHHH-TT--EEEEEEEESSEEEEEEE-SSEEEEEEEEPP------TTTTT-/---------------TT--HHHHHHHHHHHHSTTEEEEEEEETTEEEEE-S-HHHHHHHHHHHHHHHHHHHHHHHHH-TT--EEEEEEEESSEEEEEEE-SSEEEEEEEEPP------TTGGG-

Radius of gyration: 22.07 Å; Cα contacts (8 Å, |Δi|>4): 326; chains: 2; bounding box: 44×78×53 Å

Organism: Helicoverpa armigera (NCBI:txid29058)

Nearest PDB structures (foldseek):
  8j07-assembly1_q5  TM=8.830E-01  e=9.917E-08  Homo sapiens
  3l9k-assembly5_A  TM=9.224E-01  e=3.672E-07  Drosophila melanogaster
  1y4o-assembly1_B  TM=8.023E-01 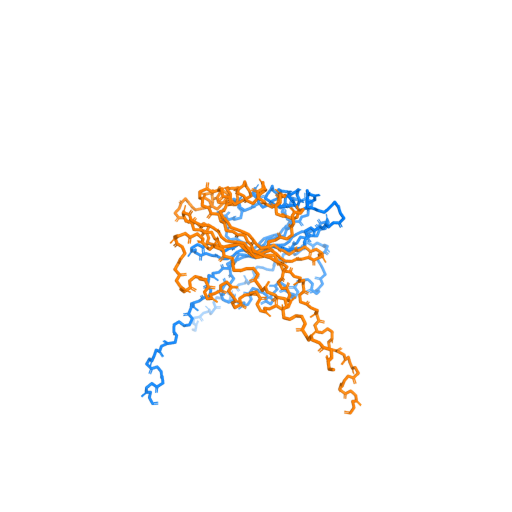 e=1.443E-06  Mus musculus
  2e8j-assembly1_A  TM=8.042E-01  e=2.189E-06  Homo sapiens
  7f8m-assembly3_F  TM=7.477E-01  e=3.056E-04  Candidatus Thorarchaeota archaeon SMTZ1-45

Sequence (248 aa):
MPRRLFRKFRRREWPKEFSQVTTDTIDRIELNLNVIGLMYFREDEPIMHTMPRIEEVVLASQLPSLGRQIRNSIKEVDIMDDLVAYRIVTKSNELLVASDAEFSACVLQKLKPSEKEDPHKHMHMPRRLFRKFRRREWPKEFSQVTTDTIDRIELNLNVIGLMYFREDEPIMHTMPRIEEVVLASQLPSLGRQIRNSIKEVDIMDDLVAYRIVTKSNELLVASDAEFSACVLQKLKPSEKEDPHKHMH

Foldseek 3Di:
DPPPPPPPPPPDDDDPPDDPVRVVVLVVVVPDPFWQKKWKDFPLATDDMPHDPVCCVVCSVVVVVVLVVVQVVVCVVPVPDGDAWDWDDDPFWIKTKGDDPTMIMIIIGGDDPPPPVPVVVVVD/DPPPPPPPPPPDDDDPPDDPVRVVVLVVVVPDPFWQKKWKDFPLATDDMPHDPVCCVVCSVVVSVVLVVVQVVVCVVPVPDGDAWDWDDDPFWIKTKGDDPTMIMIIIGGDDPPPPVPPCVVVD

pLDDT: mean 84.88, std 19.03, range [28.75, 98.56]

Solvent-accessible surface area (backbone atoms only — not comparable to full-atom values): 14089 Å² total; per-residue (Å²): 131,86,78,75,77,71,74,71,72,70,78,77,82,68,59,86,84,57,47,70,68,53,52,50,49,51,51,54,53,62,68,38,86,45,46,63,26,36,40,33,28,46,79,64,37,75,75,47,68,62,38,57,66,72,61,38,58,46,45,57,66,41,47,47,58,49,55,49,52,53,37,52,52,45,34,69,71,35,74,88,48,49,63,38,32,38,34,40,32,38,79,66,33,32,39,42,34,43,46,52,94,56,41,34,39,36,38,38,25,47,58,75,76,71,76,65,71,56,73,66,62,71,66,107,130,86,77,76,76,69,76,73,71,71,78,73,80,66,59,88,84,58,47,70,66,53,52,49,50,50,52,54,53,62,67,37,86,46,47,63,25,35,38,32,26,46,79,64,37,74,74,48,68,62,38,56,67,73,60,39,57,46,47,58,65,41,49,47,58,49,53,51,52,53,36,53,52,46,34,69,71,35,76,90,48,46,62,39,32,39,35,41,33,39,78,66,34,30,39,42,34,44,45,50,96,55,41,34,38,35,38,38,24,48,59,73,75,70,76,65,71,57,74,62,66,74,66,107